Protein AF-A0A6G3X3X2-F1 (afdb_monomer_lite)

Structure (mmCIF, N/CA/C/O backbone):
data_AF-A0A6G3X3X2-F1
#
_entry.id   AF-A0A6G3X3X2-F1
#
loop_
_atom_site.group_PDB
_atom_site.id
_atom_site.type_symbol
_atom_site.label_atom_id
_atom_site.label_alt_id
_atom_site.label_comp_id
_atom_site.label_asym_id
_atom_site.label_entity_id
_atom_site.label_seq_id
_atom_site.pdbx_PDB_ins_code
_atom_site.Cartn_x
_atom_site.Cartn_y
_atom_site.Cartn_z
_atom_site.occupancy
_atom_site.B_iso_or_equiv
_atom_site.auth_seq_id
_atom_site.auth_comp_id
_atom_site.auth_asym_id
_atom_site.auth_atom_id
_atom_site.pdbx_PDB_model_num
ATOM 1 N N . MET A 1 1 ? -70.289 -3.464 33.388 1.00 51.78 1 MET A N 1
ATOM 2 C CA . MET A 1 1 ? -69.480 -3.847 32.201 1.00 51.78 1 MET A CA 1
ATOM 3 C C . MET A 1 1 ? -69.459 -2.819 31.044 1.00 51.78 1 MET A C 1
ATOM 5 O O . MET A 1 1 ? -68.627 -2.957 30.162 1.00 51.78 1 MET A O 1
ATOM 9 N N . LYS A 1 2 ? -70.261 -1.732 31.038 1.00 49.84 2 LYS A N 1
ATOM 10 C CA . LYS A 1 2 ? -70.305 -0.751 29.917 1.00 49.84 2 LYS A CA 1
ATOM 11 C C . LYS A 1 2 ? -69.125 0.244 29.804 1.00 49.84 2 LYS A C 1
ATOM 13 O O . LYS A 1 2 ? -68.945 0.837 28.746 1.00 49.84 2 LYS A O 1
ATOM 18 N N . LYS A 1 3 ? -68.296 0.425 30.844 1.00 50.97 3 LYS A N 1
ATOM 19 C CA . LYS A 1 3 ? -67.229 1.457 30.861 1.00 50.97 3 LYS A CA 1
ATOM 20 C C . LYS A 1 3 ? -66.024 1.142 29.953 1.00 50.97 3 LYS A C 1
ATOM 22 O O . LYS A 1 3 ? -65.388 2.060 29.447 1.00 50.97 3 LYS A O 1
ATOM 27 N N . LEU A 1 4 ? -65.747 -0.139 29.692 1.00 55.84 4 LEU A N 1
ATOM 28 C CA . LEU A 1 4 ? -64.652 -0.576 28.809 1.00 55.84 4 LEU A CA 1
ATOM 29 C C . LEU A 1 4 ? -64.964 -0.327 27.319 1.00 55.84 4 LEU A C 1
ATOM 31 O O . LEU A 1 4 ? -64.066 -0.037 26.533 1.00 55.84 4 LEU A O 1
ATOM 35 N N . SER A 1 5 ? -66.246 -0.372 26.940 1.00 53.91 5 SER A N 1
ATOM 36 C CA . SER A 1 5 ? -66.711 -0.164 25.560 1.00 53.91 5 SER A CA 1
ATOM 37 C C . SER A 1 5 ? -66.588 1.289 25.088 1.00 53.91 5 SER A C 1
ATOM 39 O O . SER A 1 5 ? -66.361 1.518 23.903 1.00 53.91 5 SER A O 1
ATOM 41 N N . ALA A 1 6 ? -66.747 2.269 25.984 1.00 54.62 6 ALA A N 1
ATOM 42 C CA . ALA A 1 6 ? -66.660 3.689 25.633 1.00 54.62 6 ALA A CA 1
ATOM 43 C C . ALA A 1 6 ? -65.208 4.132 25.373 1.00 54.62 6 ALA A C 1
ATOM 45 O O . ALA A 1 6 ? -64.952 4.916 24.465 1.00 54.62 6 ALA A O 1
ATOM 46 N N . ARG A 1 7 ? -64.239 3.563 26.110 1.00 56.78 7 ARG A N 1
ATOM 47 C CA . ARG A 1 7 ? -62.802 3.838 25.922 1.00 56.78 7 ARG A CA 1
ATOM 48 C C . ARG A 1 7 ? -62.210 3.222 24.651 1.00 56.78 7 ARG A C 1
ATOM 50 O O . ARG A 1 7 ? -61.253 3.774 24.125 1.00 56.78 7 ARG A O 1
ATOM 57 N N . ARG A 1 8 ? -62.791 2.136 24.118 1.00 57.19 8 ARG A N 1
ATOM 58 C CA . ARG A 1 8 ? -62.346 1.498 22.858 1.00 57.19 8 ARG A CA 1
ATOM 59 C C . ARG A 1 8 ? -62.504 2.379 21.613 1.00 57.19 8 ARG A C 1
ATOM 61 O O . ARG A 1 8 ? -61.863 2.100 20.611 1.00 57.19 8 ARG A O 1
ATOM 68 N N . ARG A 1 9 ? -63.356 3.409 21.660 1.00 63.72 9 ARG A N 1
ATOM 69 C CA . ARG A 1 9 ? -63.639 4.307 20.524 1.00 63.72 9 ARG A CA 1
ATOM 70 C C . ARG A 1 9 ? -62.891 5.643 20.604 1.00 63.72 9 ARG A C 1
ATOM 72 O O . ARG A 1 9 ? -63.126 6.519 19.783 1.00 63.72 9 ARG A O 1
ATOM 79 N N . HIS A 1 10 ? -62.027 5.819 21.607 1.00 69.88 10 HIS A N 1
ATOM 80 C CA . HIS A 1 10 ? -61.272 7.054 21.802 1.00 69.88 10 HIS A CA 1
ATOM 81 C C . HIS A 1 10 ? -60.004 7.038 20.928 1.00 69.88 10 HIS A C 1
ATOM 83 O O . HIS A 1 10 ? -59.272 6.048 20.980 1.00 69.88 10 HIS A O 1
ATOM 89 N N . PRO A 1 11 ? -59.683 8.106 20.175 1.00 72.31 11 PRO A N 1
ATOM 90 C CA . PRO A 1 11 ? -58.555 8.119 19.231 1.00 72.31 11 PRO A CA 1
ATOM 91 C C . PRO A 1 11 ? -57.199 7.818 19.896 1.00 72.31 11 PRO A C 1
ATOM 93 O O . PRO A 1 11 ? -56.339 7.174 19.303 1.00 72.31 11 PRO A O 1
ATOM 96 N N . LEU A 1 12 ? -57.039 8.182 21.175 1.00 80.12 12 LEU A N 1
ATOM 97 C CA . LEU A 1 12 ? -55.840 7.865 21.968 1.00 80.12 12 LEU A CA 1
ATOM 98 C C . LEU A 1 12 ? -55.621 6.360 22.211 1.00 80.12 12 LEU A C 1
ATOM 100 O O . LEU A 1 12 ? -54.493 5.950 22.466 1.00 80.12 12 LEU A O 1
ATOM 104 N N . ALA A 1 13 ? -56.659 5.521 22.123 1.00 81.38 13 ALA A N 1
ATOM 105 C CA . ALA A 1 13 ? -56.510 4.077 22.303 1.00 81.38 13 ALA A CA 1
ATOM 106 C C . ALA A 1 13 ? -55.676 3.444 21.176 1.00 81.38 13 ALA A C 1
ATOM 108 O O . ALA A 1 13 ? -54.892 2.537 21.442 1.00 81.38 13 ALA A O 1
ATOM 109 N N . ALA A 1 14 ? -55.790 3.956 19.945 1.00 78.81 14 ALA A N 1
ATOM 110 C CA . ALA A 1 14 ? -54.984 3.499 18.814 1.00 78.81 14 ALA A CA 1
ATOM 111 C C . ALA A 1 14 ? -53.500 3.858 18.994 1.00 78.81 14 ALA A C 1
ATOM 113 O O . ALA A 1 14 ? -52.637 3.019 18.759 1.00 78.81 14 ALA A O 1
ATOM 114 N N . VAL A 1 15 ? -53.209 5.065 19.494 1.00 86.00 15 VAL A N 1
ATOM 115 C CA . VAL A 1 15 ? -51.836 5.524 19.772 1.00 86.00 15 VAL A CA 1
ATOM 116 C C . VAL A 1 15 ? -51.180 4.674 20.861 1.00 86.00 15 VAL A C 1
ATOM 118 O O . VAL A 1 15 ? -50.047 4.236 20.701 1.00 86.00 15 VAL A O 1
ATOM 121 N N . VAL A 1 16 ? -51.901 4.380 21.947 1.00 89.31 16 VAL A N 1
ATOM 122 C CA . VAL A 1 16 ? -51.380 3.546 23.043 1.00 89.31 16 VAL A CA 1
ATOM 123 C C . VAL A 1 16 ? -51.107 2.113 22.580 1.00 89.31 16 VAL A C 1
ATOM 125 O O . VAL A 1 16 ? -50.074 1.550 22.929 1.00 89.31 16 VAL A O 1
ATOM 128 N N . VAL A 1 17 ? -51.994 1.526 21.769 1.00 88.44 17 VAL A N 1
ATOM 129 C CA . VAL A 1 17 ? -51.776 0.185 21.203 1.00 88.44 17 VAL A CA 1
ATOM 130 C C . VAL A 1 17 ? -50.582 0.176 20.248 1.00 88.44 17 VAL A C 1
ATOM 132 O O . VAL A 1 17 ? -49.782 -0.752 20.308 1.00 88.44 17 VAL A O 1
ATOM 135 N N . LEU A 1 18 ? -50.418 1.212 19.420 1.00 89.88 18 LEU A N 1
ATOM 136 C CA . LEU A 1 18 ? -49.277 1.335 18.512 1.00 89.88 18 LEU A CA 1
ATOM 137 C C . LEU A 1 18 ? -47.951 1.448 19.279 1.00 89.88 18 LEU A C 1
ATOM 139 O O . LEU A 1 18 ? -46.991 0.766 18.940 1.00 89.88 18 LEU A O 1
ATOM 143 N N . LEU A 1 19 ? -47.908 2.259 20.341 1.00 92.12 19 LEU A N 1
ATOM 144 C CA . LEU A 1 19 ? -46.725 2.408 21.194 1.00 92.12 19 LEU A CA 1
ATOM 145 C C . LEU A 1 19 ? -46.383 1.110 21.931 1.00 92.12 19 LEU A C 1
ATOM 147 O O . LEU A 1 19 ? -45.215 0.736 21.989 1.00 92.12 19 LEU A O 1
ATOM 151 N N . LEU A 1 20 ? -47.386 0.397 22.453 1.00 92.75 20 LEU A N 1
ATOM 152 C CA . LEU A 1 20 ? -47.184 -0.912 23.080 1.00 92.75 20 LEU A CA 1
ATOM 153 C C . LEU A 1 20 ? -46.693 -1.955 22.074 1.00 92.75 20 LEU A C 1
ATOM 155 O O . LEU A 1 20 ? -45.814 -2.744 22.407 1.00 92.75 20 LEU A O 1
ATOM 159 N N . ALA A 1 21 ? -47.220 -1.945 20.848 1.00 90.94 21 ALA A N 1
ATOM 160 C CA . ALA A 1 21 ? -46.764 -2.827 19.782 1.00 90.94 21 ALA A CA 1
ATOM 161 C C . ALA A 1 21 ? -45.312 -2.522 19.387 1.00 90.94 21 ALA A C 1
ATOM 163 O O . ALA A 1 21 ? -44.507 -3.445 19.368 1.00 90.94 21 ALA A O 1
ATOM 164 N N . LEU A 1 22 ? -44.957 -1.247 19.168 1.00 92.00 22 LEU A N 1
ATOM 165 C CA . LEU A 1 22 ? -43.581 -0.833 18.863 1.00 92.00 22 LEU A CA 1
ATOM 166 C C . LEU A 1 22 ? -42.609 -1.195 19.990 1.00 92.00 22 LEU A C 1
ATOM 168 O O . LEU A 1 22 ? -41.511 -1.678 19.721 1.00 92.00 22 LEU A O 1
ATOM 172 N N . ALA A 1 23 ? -43.008 -0.981 21.246 1.00 91.94 23 ALA A N 1
ATOM 173 C CA . ALA A 1 23 ? -42.195 -1.329 22.405 1.00 91.94 23 ALA A CA 1
ATOM 174 C C . ALA A 1 23 ? -42.013 -2.848 22.533 1.00 91.94 23 ALA A C 1
ATOM 176 O O . ALA A 1 23 ? -40.908 -3.307 22.808 1.00 91.94 23 ALA A O 1
ATOM 177 N N . ALA A 1 24 ? -43.062 -3.638 22.286 1.00 92.81 24 ALA A N 1
ATOM 178 C CA . ALA A 1 24 ? -42.981 -5.095 22.308 1.00 92.81 24 ALA A CA 1
ATOM 179 C C . ALA A 1 24 ? -42.090 -5.631 21.179 1.00 92.81 24 ALA A C 1
ATOM 181 O O . ALA A 1 24 ? -41.220 -6.461 21.432 1.00 92.81 24 ALA A O 1
ATOM 182 N N . THR A 1 25 ? -42.247 -5.134 19.949 1.00 86.56 25 THR A N 1
ATOM 183 C CA . THR A 1 25 ? -41.406 -5.546 18.817 1.00 86.56 25 THR A CA 1
ATOM 184 C C . THR A 1 25 ? -39.962 -5.085 18.982 1.00 86.56 25 THR A C 1
ATOM 186 O O . THR A 1 25 ? -39.051 -5.857 18.706 1.00 86.56 25 THR A O 1
ATOM 189 N N . GLY A 1 26 ? -39.737 -3.865 19.481 1.00 85.81 26 GLY A N 1
ATOM 190 C CA . GLY A 1 26 ? -38.402 -3.341 19.772 1.00 85.81 26 GLY A CA 1
ATOM 191 C C . GLY A 1 26 ? -37.711 -4.094 20.910 1.00 85.81 26 GLY A C 1
ATOM 192 O O . GLY A 1 26 ? -36.538 -4.434 20.794 1.00 85.81 26 GLY A O 1
ATOM 193 N N . GLY A 1 27 ? -38.446 -4.425 21.976 1.00 87.56 27 GLY A N 1
ATOM 194 C CA . GLY A 1 27 ? -37.940 -5.211 23.102 1.00 87.56 27 GLY A CA 1
ATOM 195 C C . GLY A 1 27 ? -37.609 -6.654 22.721 1.00 87.56 27 GLY A C 1
ATOM 196 O O . GLY A 1 27 ? -36.552 -7.155 23.093 1.00 87.56 27 GLY A O 1
ATOM 197 N N . LEU A 1 28 ? -38.465 -7.305 21.925 1.00 86.06 28 LEU A N 1
ATOM 198 C CA . LEU A 1 28 ? -38.185 -8.634 21.376 1.00 86.06 28 LEU A CA 1
ATOM 199 C C . LEU A 1 28 ? -36.966 -8.598 20.448 1.00 86.06 28 LEU A C 1
ATOM 201 O O . LEU A 1 28 ? -36.075 -9.430 20.585 1.00 86.06 28 LEU A O 1
ATOM 205 N N . TYR A 1 29 ? -36.878 -7.615 19.551 1.00 81.75 29 TYR A N 1
ATOM 206 C CA . TYR A 1 29 ? -35.718 -7.476 18.673 1.00 81.75 29 TYR A CA 1
ATOM 207 C C . TYR A 1 29 ? -34.426 -7.267 19.469 1.00 81.75 29 TYR A C 1
ATOM 209 O O . TYR A 1 29 ? -33.450 -7.953 19.209 1.00 81.75 29 TYR A O 1
ATOM 217 N N . ALA A 1 30 ? -34.419 -6.397 20.482 1.00 79.69 30 ALA A N 1
ATOM 218 C CA . ALA A 1 30 ? -33.244 -6.174 21.326 1.00 79.69 30 ALA A CA 1
ATOM 219 C C . ALA A 1 30 ? -32.822 -7.425 22.120 1.00 79.69 30 ALA A C 1
ATOM 221 O O . ALA A 1 30 ? -31.631 -7.675 22.268 1.00 79.69 30 ALA A O 1
ATOM 222 N N . ALA A 1 31 ? -33.778 -8.228 22.600 1.00 79.31 31 ALA A N 1
ATOM 223 C CA . ALA A 1 31 ? -33.491 -9.455 23.344 1.00 79.31 31 ALA A CA 1
ATOM 224 C C . ALA A 1 31 ? -32.943 -10.593 22.463 1.00 79.31 31 ALA A C 1
ATOM 226 O O . ALA A 1 31 ? -32.189 -11.433 22.950 1.00 79.31 31 ALA A O 1
ATOM 227 N N . PHE A 1 32 ? -33.321 -10.631 21.180 1.00 78.62 32 PHE A N 1
ATOM 228 C CA . PHE A 1 32 ? -32.922 -11.683 20.237 1.00 78.62 32 PHE A CA 1
ATOM 229 C C . PHE A 1 32 ? -31.904 -11.222 19.182 1.00 78.62 32 PHE A C 1
ATOM 231 O O . PHE A 1 32 ? -31.462 -12.033 18.365 1.00 78.62 32 PHE A O 1
ATOM 238 N N . ALA A 1 33 ? -31.513 -9.946 19.180 1.00 76.75 33 ALA A N 1
ATOM 239 C CA . ALA A 1 33 ? -30.494 -9.431 18.279 1.00 76.75 33 ALA A CA 1
ATOM 240 C C . ALA A 1 33 ? -29.129 -10.063 18.609 1.00 76.75 33 ALA A C 1
ATOM 242 O O . ALA A 1 33 ? -28.732 -10.125 19.776 1.00 76.75 33 ALA A O 1
ATOM 243 N N . PRO A 1 34 ? -28.371 -10.521 17.599 1.00 63.19 34 PRO A N 1
ATOM 244 C CA . PRO A 1 34 ? -27.063 -11.119 17.816 1.00 63.19 34 PRO A CA 1
ATOM 245 C C . PRO A 1 34 ? -26.042 -10.046 18.231 1.00 63.19 34 PRO A C 1
ATOM 247 O O . PRO A 1 34 ? -25.393 -9.437 17.388 1.00 63.19 34 PRO A O 1
ATOM 250 N N . ALA A 1 35 ? -25.867 -9.840 19.536 1.00 62.91 35 ALA A N 1
ATOM 251 C CA . ALA A 1 35 ? -24.866 -8.917 20.086 1.00 62.91 35 ALA A CA 1
ATOM 252 C C . ALA A 1 35 ? -23.414 -9.432 19.948 1.00 62.91 35 ALA A C 1
ATOM 254 O O . ALA A 1 35 ? -22.468 -8.653 19.951 1.00 62.91 35 ALA A O 1
ATOM 255 N N . GLY A 1 36 ? -23.220 -10.747 19.790 1.00 59.72 36 GLY A N 1
ATOM 256 C CA . GLY A 1 36 ? -21.897 -11.374 19.915 1.00 59.72 36 GLY A CA 1
ATOM 257 C C . GLY A 1 36 ? -20.920 -11.164 18.751 1.00 59.72 36 GLY A C 1
ATOM 258 O O . GLY A 1 36 ? -19.724 -11.345 18.945 1.00 59.72 36 GLY A O 1
ATOM 259 N N . LYS A 1 37 ? -21.385 -10.798 17.547 1.00 58.66 37 LYS A N 1
ATOM 260 C CA . LYS A 1 37 ? -20.494 -10.668 16.374 1.00 58.66 37 LYS A CA 1
ATOM 261 C C . LYS A 1 37 ? -19.787 -9.315 16.302 1.00 58.66 37 LYS A C 1
ATOM 263 O O . LYS A 1 37 ? -18.599 -9.288 16.023 1.00 58.66 37 LYS A O 1
ATOM 268 N N . ALA A 1 38 ? -20.495 -8.225 16.593 1.00 61.28 38 ALA A N 1
ATOM 269 C CA . ALA A 1 38 ? -19.928 -6.877 16.524 1.00 61.28 38 ALA A CA 1
ATOM 270 C C . ALA A 1 38 ? -18.860 -6.644 17.608 1.00 61.28 38 ALA A C 1
ATOM 272 O O . ALA A 1 38 ? -17.787 -6.130 17.327 1.00 61.28 38 ALA A O 1
ATOM 273 N N . GLN A 1 39 ? -19.111 -7.108 18.835 1.00 61.66 39 GLN A N 1
ATOM 274 C CA . GLN A 1 39 ? -18.200 -6.876 19.958 1.00 61.66 39 GLN A CA 1
ATOM 275 C C . GLN A 1 39 ? -16.887 -7.680 19.851 1.00 61.66 39 GLN A C 1
ATOM 277 O O . GLN A 1 39 ? -15.829 -7.213 20.275 1.00 61.66 39 GLN A O 1
ATOM 282 N N . ALA A 1 40 ? -16.938 -8.882 19.266 1.00 62.16 40 ALA A N 1
ATOM 283 C CA . ALA A 1 40 ? -15.745 -9.685 19.000 1.00 62.16 40 ALA A CA 1
ATOM 284 C C . ALA A 1 40 ? -14.872 -9.069 17.892 1.00 62.16 40 ALA A C 1
ATOM 286 O O . ALA A 1 40 ? -13.649 -9.076 18.014 1.00 62.16 40 ALA A O 1
ATOM 287 N N . ASP A 1 41 ? -15.503 -8.507 16.857 1.00 70.62 41 ASP A N 1
ATOM 288 C CA . ASP A 1 41 ? -14.827 -7.849 15.734 1.00 70.62 41 ASP A CA 1
ATOM 289 C C . ASP A 1 41 ? -14.130 -6.551 16.179 1.00 70.62 41 ASP A C 1
ATOM 291 O O . ASP A 1 41 ? -12.944 -6.361 15.926 1.00 70.62 41 ASP A O 1
ATOM 295 N N . GLU A 1 42 ? -14.804 -5.722 16.986 1.00 72.88 42 GLU A N 1
ATOM 296 C CA . GLU A 1 42 ? -14.205 -4.515 17.579 1.00 72.88 42 GLU A CA 1
ATOM 297 C C . GLU A 1 42 ? -13.004 -4.839 18.479 1.00 72.88 42 GLU A C 1
ATOM 299 O O . GLU A 1 42 ? -11.969 -4.171 18.420 1.00 72.88 42 GLU A O 1
ATOM 304 N N . THR A 1 43 ? -13.109 -5.897 19.292 1.00 77.00 43 THR A N 1
ATOM 305 C CA . THR A 1 43 ? -12.005 -6.324 20.164 1.00 77.00 43 THR A CA 1
ATOM 306 C C . THR A 1 43 ? -10.820 -6.813 19.330 1.00 77.00 43 THR A C 1
ATOM 308 O O . THR A 1 43 ? -9.687 -6.396 19.567 1.00 77.00 43 THR A O 1
ATOM 311 N N . ALA A 1 44 ? -11.058 -7.646 18.315 1.00 77.75 44 ALA A N 1
ATOM 312 C CA . ALA A 1 44 ? -10.005 -8.129 17.425 1.00 77.75 44 ALA A CA 1
ATOM 313 C C . ALA A 1 44 ? -9.330 -6.983 16.651 1.00 77.75 44 ALA A C 1
ATOM 315 O O . ALA A 1 44 ? -8.101 -6.937 16.567 1.00 77.75 44 ALA A O 1
ATOM 316 N N . GLN A 1 45 ? -10.111 -6.022 16.155 1.00 83.25 45 GLN A N 1
ATOM 317 C CA . GLN A 1 45 ? -9.598 -4.843 15.463 1.00 83.25 45 GLN A CA 1
ATOM 318 C C . GLN A 1 45 ? -8.764 -3.956 16.396 1.00 83.25 45 GLN A C 1
ATOM 320 O O . GLN A 1 45 ? -7.683 -3.513 16.010 1.00 83.25 45 GLN A O 1
ATOM 325 N N . SER A 1 46 ? -9.211 -3.735 17.637 1.00 89.50 46 SER A N 1
ATOM 326 C CA . SER A 1 46 ? -8.439 -2.968 18.624 1.00 89.50 46 SER A CA 1
ATOM 327 C C . SER A 1 46 ? -7.086 -3.616 18.932 1.00 89.50 46 SER A C 1
ATOM 329 O O . SER A 1 46 ? -6.066 -2.928 18.930 1.00 89.50 46 SER A O 1
ATOM 331 N N . LEU A 1 47 ? -7.049 -4.944 19.089 1.00 94.06 47 LEU A N 1
ATOM 332 C CA . LEU A 1 47 ? -5.812 -5.690 19.323 1.00 94.06 47 LEU A CA 1
ATOM 333 C C . LEU A 1 47 ? -4.869 -5.608 18.116 1.00 94.06 47 LEU A C 1
ATOM 335 O O . LEU A 1 47 ? -3.671 -5.392 18.287 1.00 94.06 47 LEU A O 1
ATOM 339 N N . ALA A 1 48 ? -5.397 -5.722 16.893 1.00 95.06 48 ALA A N 1
ATOM 340 C CA . ALA A 1 48 ? -4.599 -5.586 15.676 1.00 95.06 48 ALA A CA 1
ATOM 341 C C . ALA A 1 48 ? -3.962 -4.191 15.551 1.00 95.06 48 ALA A C 1
ATOM 343 O O . ALA A 1 48 ? -2.787 -4.082 15.203 1.00 95.06 48 ALA A O 1
ATOM 344 N N . ILE A 1 49 ? -4.709 -3.133 15.885 1.00 97.06 49 ILE A N 1
ATOM 345 C CA . ILE A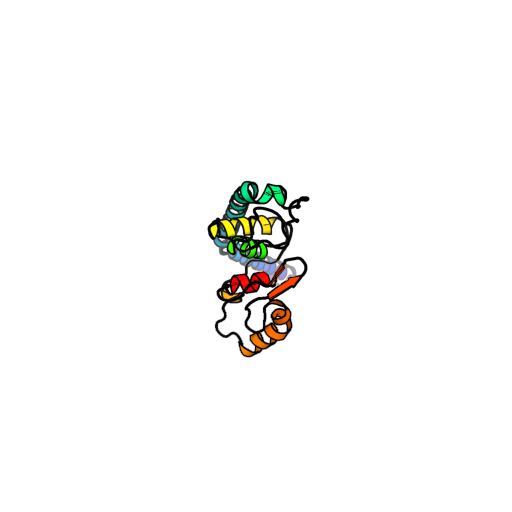 1 49 ? -4.208 -1.751 15.897 1.00 97.06 49 ILE A CA 1
ATOM 346 C C . ILE A 1 49 ? -3.117 -1.575 16.961 1.00 97.06 49 ILE A C 1
ATOM 348 O O . ILE A 1 49 ? -2.095 -0.943 16.687 1.00 97.06 49 ILE A O 1
ATOM 352 N N . GLU A 1 50 ? -3.300 -2.124 18.165 1.00 97.50 50 GLU A N 1
ATOM 353 C CA . GLU A 1 50 ? -2.304 -2.023 19.236 1.00 97.50 50 GLU A CA 1
ATOM 354 C C . GLU A 1 50 ? -0.996 -2.744 18.895 1.00 97.50 50 GLU A C 1
ATOM 356 O O . GLU A 1 50 ? 0.080 -2.167 19.078 1.00 97.50 50 GLU A O 1
ATOM 361 N N . GLU A 1 51 ? -1.056 -3.968 18.365 1.00 97.94 51 GLU A N 1
ATOM 362 C CA . GLU A 1 51 ? 0.148 -4.688 17.929 1.00 97.94 51 GLU A CA 1
ATOM 363 C C . GLU A 1 51 ? 0.806 -4.006 16.723 1.00 97.94 51 GLU A C 1
ATOM 365 O O . GLU A 1 51 ? 2.023 -3.793 16.710 1.00 97.94 51 GLU A O 1
ATOM 370 N N . GLY A 1 52 ? 0.003 -3.535 15.766 1.00 98.00 52 GLY A N 1
ATOM 371 C CA . GLY A 1 52 ? 0.473 -2.751 14.627 1.00 98.00 52 GLY A CA 1
ATOM 372 C C . GLY A 1 52 ? 1.223 -1.493 15.051 1.00 98.00 52 GLY A C 1
ATOM 373 O O . GLY A 1 52 ? 2.287 -1.189 14.512 1.00 98.00 52 GLY A O 1
ATOM 374 N N . LYS A 1 53 ? 0.736 -0.795 16.082 1.00 98.31 53 LYS A N 1
ATOM 375 C CA . LYS A 1 53 ? 1.397 0.387 16.646 1.00 98.31 53 LYS A CA 1
ATOM 376 C C . LYS A 1 53 ? 2.779 0.068 17.217 1.00 98.31 53 LYS A C 1
ATOM 378 O O . LYS A 1 53 ? 3.695 0.880 17.071 1.00 98.31 53 LYS A O 1
ATOM 383 N N . LYS A 1 54 ? 2.958 -1.093 17.857 1.00 98.19 54 LYS A N 1
ATOM 384 C CA . LYS A 1 54 ? 4.265 -1.518 18.394 1.00 98.19 54 LYS A CA 1
ATOM 385 C C . LYS A 1 54 ? 5.254 -1.802 17.267 1.00 98.19 54 LYS A C 1
ATOM 387 O O . LYS A 1 54 ? 6.377 -1.303 17.312 1.00 98.19 54 LYS A O 1
ATOM 392 N N . LEU A 1 55 ? 4.826 -2.536 16.238 1.00 98.00 55 LEU A N 1
ATOM 393 C CA . LEU A 1 55 ? 5.639 -2.801 15.046 1.00 98.00 55 LEU A CA 1
ATOM 394 C C . LEU A 1 55 ? 6.032 -1.493 14.345 1.00 98.00 55 LEU A C 1
ATOM 396 O O . LEU A 1 55 ? 7.202 -1.277 14.025 1.00 98.00 55 LEU A O 1
ATOM 400 N N . TYR A 1 56 ? 5.067 -0.587 14.182 1.00 98.38 56 TYR A N 1
ATOM 401 C CA . TYR A 1 56 ? 5.254 0.725 13.574 1.00 98.38 56 TYR A CA 1
ATOM 402 C C . TYR A 1 56 ? 6.288 1.578 14.321 1.00 98.38 56 TYR A C 1
ATOM 404 O O . TYR A 1 56 ? 7.154 2.202 13.701 1.00 98.38 56 TYR A O 1
ATOM 412 N N . ALA A 1 57 ? 6.221 1.590 15.656 1.00 98.00 57 ALA A N 1
ATOM 413 C CA . ALA A 1 57 ? 7.139 2.354 16.495 1.00 98.00 57 ALA A CA 1
ATOM 414 C C . ALA A 1 57 ? 8.606 1.944 16.288 1.00 98.00 57 ALA A C 1
ATOM 416 O O . ALA A 1 57 ? 9.492 2.792 16.378 1.00 98.00 57 ALA A O 1
ATOM 417 N N . VAL A 1 58 ? 8.858 0.668 15.981 1.00 96.19 58 VAL A N 1
ATOM 418 C CA . VAL A 1 58 ? 10.208 0.130 15.764 1.00 96.19 58 VAL A CA 1
ATOM 419 C C . VAL A 1 58 ? 10.653 0.263 14.305 1.00 96.19 58 VAL A C 1
ATOM 421 O O . VAL A 1 58 ? 11.808 0.593 14.049 1.00 96.19 58 VAL A O 1
ATOM 424 N N . GLY A 1 59 ? 9.762 -0.005 13.346 1.00 95.25 59 GLY A N 1
ATOM 425 C CA . GLY A 1 59 ? 10.130 -0.142 11.932 1.00 95.25 59 GLY A CA 1
ATOM 426 C C . GLY A 1 59 ? 9.884 1.081 11.048 1.00 95.25 59 GLY A C 1
ATOM 427 O O . GLY A 1 59 ? 10.453 1.157 9.960 1.00 95.25 59 GLY A O 1
ATOM 428 N N . CYS A 1 60 ? 9.026 2.017 11.466 1.00 97.50 60 CYS A N 1
ATOM 429 C CA . CYS A 1 60 ? 8.483 3.049 10.571 1.00 97.50 60 CYS A CA 1
ATOM 430 C C . CYS A 1 60 ? 8.592 4.472 11.136 1.00 97.50 60 CYS A C 1
ATOM 432 O O . CYS A 1 60 ? 8.784 5.426 10.380 1.00 97.50 60 CYS A O 1
ATOM 434 N N . ALA A 1 61 ? 8.470 4.628 12.458 1.00 97.44 61 ALA A N 1
ATOM 435 C CA . ALA A 1 61 ? 8.306 5.930 13.105 1.00 97.44 61 ALA A CA 1
ATOM 436 C C . ALA A 1 61 ? 9.494 6.895 12.935 1.00 97.44 61 ALA A C 1
ATOM 438 O O . ALA A 1 61 ? 9.292 8.106 13.006 1.00 97.44 61 ALA A O 1
ATOM 439 N N . SER A 1 62 ? 10.710 6.395 12.694 1.00 95.75 62 SER A N 1
ATOM 440 C CA . SER A 1 62 ? 11.892 7.239 12.462 1.00 95.75 62 SER A CA 1
ATOM 441 C C . SER A 1 62 ? 11.766 8.091 11.195 1.00 95.75 62 SER A C 1
ATOM 443 O O . SER A 1 62 ? 12.143 9.259 11.210 1.00 95.75 62 SER A O 1
ATOM 445 N N . CYS A 1 63 ? 11.189 7.538 10.124 1.00 96.56 63 CYS A N 1
ATOM 446 C CA . CYS A 1 63 ? 10.988 8.246 8.857 1.00 96.56 63 CYS A CA 1
ATOM 447 C C . CYS A 1 63 ? 9.574 8.823 8.725 1.00 96.56 63 CYS A C 1
ATOM 449 O O . CYS A 1 63 ? 9.394 9.882 8.143 1.00 96.56 63 CYS A O 1
ATOM 451 N N . HIS A 1 64 ? 8.557 8.153 9.268 1.00 97.75 64 HIS A N 1
ATOM 452 C CA . HIS A 1 64 ? 7.157 8.554 9.085 1.00 97.75 64 HIS A CA 1
ATOM 453 C C . HIS A 1 64 ? 6.559 9.296 10.291 1.00 97.75 64 HIS A C 1
ATOM 455 O O . HIS A 1 64 ? 5.387 9.668 10.281 1.00 97.75 64 HIS A O 1
ATOM 461 N N . GLY A 1 65 ? 7.351 9.537 11.338 1.00 97.44 65 GLY A N 1
ATOM 462 C CA . GLY A 1 65 ? 6.904 10.167 12.579 1.00 97.44 65 GLY A CA 1
ATOM 463 C C . GLY A 1 65 ? 6.118 9.205 13.473 1.00 97.44 65 GLY A C 1
ATOM 464 O O . GLY A 1 65 ? 5.549 8.214 13.020 1.00 97.44 65 GLY A O 1
ATOM 465 N N . THR A 1 66 ? 6.061 9.490 14.773 1.00 95.88 66 THR A N 1
ATOM 466 C CA . THR A 1 66 ? 5.439 8.598 15.772 1.00 95.88 66 THR A CA 1
ATOM 467 C C . THR A 1 66 ? 3.936 8.379 15.574 1.00 95.88 66 THR A C 1
ATOM 469 O O . THR A 1 66 ? 3.424 7.328 15.954 1.00 95.88 66 THR A O 1
ATOM 472 N N . GLY A 1 67 ? 3.237 9.336 14.960 1.00 93.56 67 GLY A N 1
ATOM 473 C CA . GLY A 1 67 ? 1.814 9.267 14.623 1.00 93.56 67 GLY A CA 1
ATOM 474 C C . GLY A 1 67 ? 1.535 9.200 13.119 1.00 93.56 67 GLY A C 1
ATOM 475 O O . GLY A 1 67 ? 0.411 9.472 12.715 1.00 93.56 67 GLY A O 1
ATOM 476 N N . GLY A 1 68 ? 2.536 8.896 12.284 1.00 97.00 68 GLY A N 1
ATOM 477 C CA . GLY A 1 68 ? 2.368 8.825 10.827 1.00 97.00 68 GLY A CA 1
ATOM 478 C C . GLY A 1 68 ? 2.274 10.174 10.120 1.00 97.00 68 GLY A C 1
ATOM 479 O O . GLY A 1 68 ? 1.953 10.208 8.940 1.00 97.00 68 GLY A O 1
ATOM 480 N N . GLN A 1 69 ? 2.560 11.284 10.799 1.00 97.38 69 GLN A N 1
ATOM 481 C CA . GLN A 1 69 ? 2.483 12.636 10.237 1.00 97.38 69 GLN A CA 1
ATOM 482 C C . GLN A 1 69 ? 3.562 12.954 9.181 1.00 97.38 69 GLN A C 1
ATOM 484 O O . GLN A 1 69 ? 3.481 13.987 8.521 1.00 97.38 69 GLN A O 1
ATOM 489 N N . GLY A 1 70 ? 4.558 12.081 9.017 1.00 97.12 70 GLY A N 1
ATOM 490 C CA . GLY A 1 70 ? 5.714 12.286 8.147 1.00 97.12 70 GLY A CA 1
ATOM 491 C C . GLY A 1 70 ? 6.832 13.103 8.799 1.00 97.12 70 GLY A C 1
ATOM 492 O O . GLY A 1 70 ? 6.641 13.784 9.810 1.00 97.12 70 GLY A O 1
ATOM 493 N N . THR A 1 71 ? 8.022 13.021 8.211 1.00 95.69 71 THR A N 1
ATOM 494 C CA . THR A 1 71 ? 9.199 13.839 8.536 1.00 95.69 71 THR A CA 1
ATOM 495 C C . THR A 1 71 ? 9.869 14.315 7.239 1.00 95.69 71 THR A C 1
ATOM 497 O O . THR A 1 71 ? 9.315 14.177 6.149 1.00 95.69 71 THR A O 1
ATOM 500 N N . THR A 1 72 ? 11.069 14.891 7.324 1.00 92.94 72 THR A N 1
ATOM 501 C CA . THR A 1 72 ? 11.898 15.159 6.136 1.00 92.94 72 THR A CA 1
ATOM 502 C C . THR A 1 72 ? 12.376 13.883 5.444 1.00 92.94 72 THR A C 1
ATOM 504 O O . THR A 1 72 ? 12.676 13.916 4.254 1.00 92.94 72 THR A O 1
ATOM 507 N N . ASP A 1 73 ? 12.425 12.767 6.174 1.00 91.31 73 ASP A N 1
ATOM 508 C CA . ASP A 1 73 ? 13.006 11.503 5.714 1.00 91.31 73 ASP A CA 1
ATOM 509 C C . ASP A 1 73 ? 11.942 10.517 5.204 1.00 91.31 73 ASP A C 1
ATOM 511 O O . ASP A 1 73 ? 12.276 9.498 4.597 1.00 91.31 73 ASP A O 1
ATOM 515 N N . GLY A 1 74 ? 10.657 10.808 5.426 1.00 93.44 74 GLY A N 1
ATOM 516 C CA . GLY A 1 74 ? 9.547 9.987 4.957 1.00 93.44 74 GLY A CA 1
ATOM 517 C C . GLY A 1 74 ? 8.220 10.752 4.904 1.00 93.44 74 GLY A C 1
ATOM 518 O O . GLY A 1 74 ? 7.952 11.602 5.751 1.00 93.44 74 GLY A O 1
ATOM 519 N N . PRO A 1 75 ? 7.356 10.461 3.916 1.00 95.69 75 PRO A N 1
ATOM 520 C CA . PRO A 1 75 ? 6.076 11.145 3.769 1.00 95.69 75 PRO A CA 1
ATOM 521 C C . PRO A 1 75 ? 5.110 10.817 4.913 1.00 95.69 75 PRO A C 1
ATOM 523 O O . PRO A 1 75 ? 5.293 9.849 5.655 1.00 95.69 75 PRO A O 1
ATOM 526 N N . SER A 1 76 ? 4.036 11.599 5.014 1.00 97.69 76 SER A N 1
ATOM 527 C CA . SER A 1 76 ? 2.897 11.246 5.863 1.00 97.69 76 SER A CA 1
ATOM 528 C C . SER A 1 76 ? 2.263 9.928 5.407 1.00 97.69 76 SER A C 1
ATOM 530 O O . SER A 1 76 ? 2.154 9.659 4.211 1.00 97.69 76 SER A O 1
ATOM 532 N N . LEU A 1 77 ? 1.837 9.124 6.377 1.00 97.69 77 LEU A N 1
ATOM 533 C CA . LEU A 1 77 ? 1.056 7.901 6.194 1.00 97.69 77 LEU A CA 1
ATOM 534 C C . LEU A 1 77 ? -0.416 8.094 6.583 1.00 97.69 77 LEU A C 1
ATOM 536 O O . LEU A 1 77 ? -1.211 7.163 6.494 1.00 97.69 77 LEU A O 1
ATOM 540 N N . VAL A 1 78 ? -0.812 9.296 7.003 1.00 97.31 78 VAL A N 1
ATOM 541 C CA . VAL A 1 78 ? -2.220 9.601 7.272 1.00 97.31 78 VAL A CA 1
ATOM 542 C C . VAL A 1 78 ? -3.008 9.541 5.962 1.00 97.31 78 VAL A C 1
ATOM 544 O O . VAL A 1 78 ? -2.718 10.279 5.023 1.00 97.31 78 VAL A O 1
ATOM 547 N N . GLY A 1 79 ? -4.015 8.667 5.911 1.00 95.69 79 GLY A N 1
ATOM 548 C CA . GLY A 1 79 ? -4.929 8.538 4.773 1.00 95.69 79 GLY A CA 1
ATOM 549 C C . GLY A 1 79 ? -4.417 7.707 3.591 1.00 95.69 79 GLY A C 1
ATOM 550 O O . GLY A 1 79 ? -5.133 7.562 2.606 1.00 95.69 79 GLY A O 1
ATOM 551 N N . VAL A 1 80 ? -3.221 7.108 3.679 1.00 96.25 80 VAL A N 1
ATOM 552 C CA . VAL A 1 80 ? -2.729 6.188 2.627 1.00 96.25 80 VAL A CA 1
ATOM 553 C C . VAL A 1 80 ? -3.490 4.857 2.613 1.00 96.25 80 VAL A C 1
ATOM 555 O O . VAL A 1 80 ? -3.518 4.173 1.595 1.00 96.25 80 VAL A O 1
ATOM 558 N N . GLY A 1 81 ? -4.136 4.507 3.732 1.00 96.12 81 GLY A N 1
ATOM 559 C CA . GLY A 1 81 ? -4.968 3.313 3.866 1.00 96.12 81 GLY A CA 1
ATOM 560 C C . GLY A 1 81 ? -4.191 2.006 4.067 1.00 96.12 81 GLY A C 1
ATOM 561 O O . GLY A 1 81 ? -2.960 1.965 4.013 1.00 96.12 81 GLY A O 1
ATOM 562 N N . SER A 1 82 ? -4.923 0.919 4.332 1.00 97.25 82 SER A N 1
ATOM 563 C CA . SER A 1 82 ? -4.338 -0.407 4.571 1.00 97.25 82 SER A CA 1
ATOM 564 C C . SER A 1 82 ? -3.802 -1.062 3.295 1.00 97.25 82 SER A C 1
ATOM 566 O O . SER A 1 82 ? -2.785 -1.748 3.363 1.00 97.25 82 SER A O 1
ATOM 568 N N . ALA A 1 83 ? -4.405 -0.786 2.132 1.00 97.62 83 ALA A N 1
ATOM 569 C CA . ALA A 1 83 ? -3.945 -1.311 0.841 1.00 97.62 83 ALA A CA 1
ATOM 570 C C . ALA A 1 83 ? -2.506 -0.882 0.519 1.00 97.62 83 ALA A C 1
ATOM 572 O O . ALA A 1 83 ? -1.691 -1.686 0.074 1.00 97.62 83 ALA A O 1
ATOM 573 N N . ALA A 1 84 ? -2.161 0.381 0.794 1.00 97.50 84 ALA A N 1
ATOM 574 C CA . ALA A 1 84 ? -0.809 0.877 0.569 1.00 97.50 84 ALA A CA 1
ATOM 575 C C . ALA A 1 84 ? 0.216 0.161 1.462 1.00 97.50 84 ALA A C 1
ATOM 577 O O . ALA A 1 84 ? 1.338 -0.102 1.030 1.00 97.50 84 ALA A O 1
ATOM 578 N N . VAL A 1 85 ? -0.156 -0.171 2.701 1.00 97.75 85 VAL A N 1
ATOM 579 C CA . VAL A 1 85 ? 0.730 -0.871 3.641 1.00 97.75 85 VAL A CA 1
ATOM 580 C C . VAL A 1 85 ? 0.912 -2.325 3.221 1.00 97.75 85 VAL A C 1
ATOM 582 O O . VAL A 1 85 ? 2.057 -2.773 3.138 1.00 97.75 85 VAL A O 1
ATOM 585 N N . ASP A 1 86 ? -0.174 -3.032 2.895 1.00 98.06 86 ASP A N 1
ATOM 586 C CA . ASP A 1 86 ? -0.106 -4.412 2.401 1.00 98.06 86 ASP A CA 1
ATOM 587 C C . ASP A 1 86 ? 0.748 -4.497 1.131 1.00 98.06 86 ASP A C 1
ATOM 589 O O . ASP A 1 86 ? 1.708 -5.265 1.089 1.00 98.06 86 ASP A O 1
ATOM 593 N N . PHE A 1 87 ? 0.5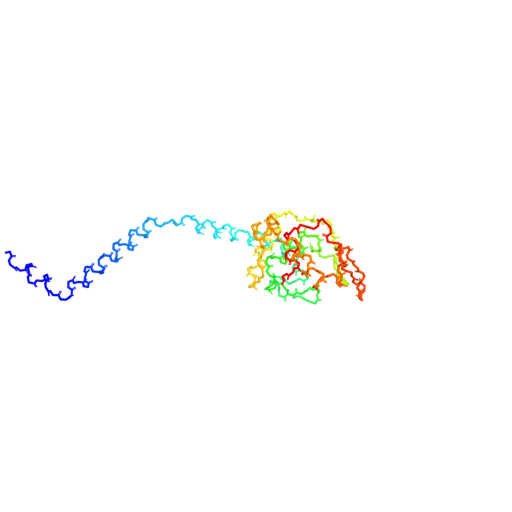47 -3.592 0.170 1.00 97.75 87 PHE A N 1
ATOM 594 C CA . PHE A 1 87 ? 1.370 -3.542 -1.031 1.00 97.75 87 PHE A CA 1
ATOM 595 C C . PHE A 1 87 ? 2.840 -3.226 -0.732 1.00 97.75 87 PHE A C 1
ATOM 597 O O . PHE A 1 87 ? 3.743 -3.952 -1.158 1.00 97.75 87 PHE A O 1
ATOM 604 N N . GLN A 1 88 ? 3.135 -2.129 -0.029 1.00 97.50 88 GLN A N 1
ATOM 605 C CA . GLN A 1 88 ? 4.520 -1.680 0.147 1.00 97.50 88 GLN A CA 1
ATOM 606 C C . GLN A 1 88 ? 5.319 -2.640 1.033 1.00 97.50 88 GLN A C 1
ATOM 608 O O . GLN A 1 88 ? 6.478 -2.932 0.721 1.00 97.50 88 GLN A O 1
ATOM 613 N N . VAL A 1 89 ? 4.718 -3.157 2.106 1.00 97.81 89 VAL A N 1
ATOM 614 C CA . VAL A 1 89 ? 5.379 -4.069 3.048 1.00 97.81 89 VAL A CA 1
ATOM 615 C C . VAL A 1 89 ? 5.333 -5.513 2.546 1.00 97.81 89 VAL A C 1
ATOM 617 O O . VAL A 1 89 ? 6.363 -6.188 2.549 1.00 97.81 89 VAL A O 1
ATOM 620 N N . GLY A 1 90 ? 4.198 -5.972 2.015 1.00 97.25 90 GLY A N 1
ATOM 621 C CA . GLY A 1 90 ? 4.012 -7.320 1.462 1.00 97.25 90 GLY A CA 1
ATOM 622 C C . GLY A 1 90 ? 4.781 -7.576 0.169 1.00 97.25 90 GLY A C 1
ATOM 623 O O . GLY A 1 90 ? 5.169 -8.710 -0.117 1.00 97.25 90 GLY A O 1
ATOM 624 N N . THR A 1 91 ? 5.129 -6.529 -0.585 1.00 95.94 91 THR A N 1
ATOM 625 C CA . THR A 1 91 ? 6.115 -6.645 -1.671 1.00 95.94 91 THR A CA 1
ATOM 626 C C . THR A 1 91 ? 7.560 -6.465 -1.199 1.00 95.94 91 THR A C 1
ATOM 628 O O .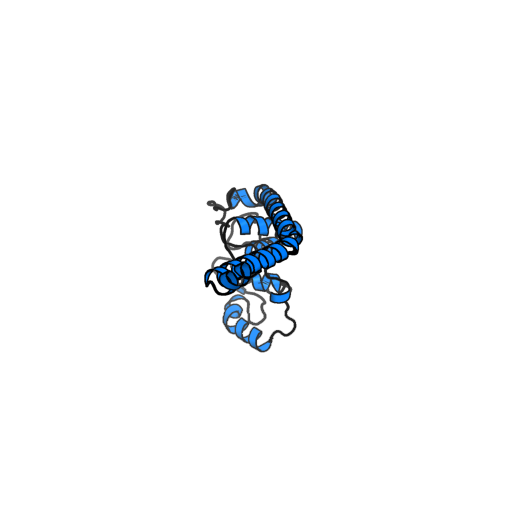 THR A 1 91 ? 8.484 -6.674 -1.982 1.00 95.94 91 THR A O 1
ATOM 631 N N . GLY A 1 92 ? 7.793 -6.104 0.063 1.00 95.94 92 GLY A N 1
ATOM 632 C CA . GLY A 1 92 ? 9.126 -5.923 0.637 1.00 95.94 92 GLY A CA 1
ATOM 633 C C . GLY A 1 92 ? 9.836 -4.652 0.173 1.00 95.94 92 GLY A C 1
ATOM 634 O O . GLY A 1 92 ? 11.062 -4.568 0.258 1.00 95.94 92 GLY A O 1
ATOM 635 N N . ARG A 1 93 ? 9.108 -3.662 -0.355 1.00 96.12 93 ARG A N 1
ATOM 636 C CA . ARG A 1 93 ? 9.667 -2.330 -0.635 1.00 96.12 93 ARG A CA 1
ATOM 637 C C . ARG A 1 93 ? 9.890 -1.595 0.677 1.00 96.12 93 ARG A C 1
ATOM 639 O O . ARG A 1 93 ? 11.009 -1.160 0.957 1.00 96.12 93 ARG A O 1
ATOM 646 N N . MET A 1 94 ? 8.863 -1.553 1.514 1.00 96.81 94 MET A N 1
ATOM 647 C CA . MET A 1 94 ? 8.952 -1.042 2.873 1.00 96.81 94 MET A CA 1
ATOM 648 C C . MET A 1 94 ? 9.197 -2.176 3.879 1.00 96.81 94 MET A C 1
ATOM 650 O O . MET A 1 94 ? 8.709 -3.287 3.678 1.00 96.81 94 MET A O 1
ATOM 654 N N . PRO A 1 95 ? 9.966 -1.923 4.951 1.00 96.06 95 PRO A N 1
ATOM 655 C CA . PRO A 1 95 ? 10.677 -0.680 5.256 1.00 96.06 95 PRO A CA 1
ATOM 656 C C . PRO A 1 95 ? 11.889 -0.449 4.333 1.00 96.06 95 PRO A C 1
ATOM 658 O O . PRO A 1 95 ? 12.628 -1.371 3.961 1.00 96.06 95 PRO A O 1
ATOM 661 N N . ALA A 1 96 ? 12.080 0.803 3.914 1.00 94.31 96 ALA A N 1
ATOM 662 C CA . ALA A 1 96 ? 13.228 1.225 3.118 1.00 94.31 96 ALA A CA 1
ATOM 663 C C . ALA A 1 96 ? 14.482 1.350 3.999 1.00 94.31 96 ALA A C 1
ATOM 665 O O . ALA A 1 96 ? 14.393 1.773 5.143 1.00 94.31 96 ALA A O 1
ATOM 666 N N . GLN A 1 97 ? 15.655 0.992 3.464 1.00 88.31 97 GLN A N 1
ATOM 667 C CA . GLN A 1 97 ? 16.925 1.221 4.173 1.00 88.31 97 GLN A CA 1
ATOM 668 C C . GLN A 1 97 ? 17.389 2.675 4.045 1.00 88.31 97 GLN A C 1
ATOM 670 O O . GLN A 1 97 ? 17.995 3.213 4.962 1.00 88.31 97 GLN A O 1
ATOM 675 N N . GLN A 1 98 ? 17.118 3.293 2.895 1.00 87.56 98 GLN A N 1
ATOM 676 C CA . GLN A 1 98 ? 17.446 4.681 2.599 1.00 87.56 98 GLN A CA 1
ATOM 677 C C . GLN A 1 98 ? 16.495 5.218 1.520 1.00 87.56 98 GLN A C 1
ATOM 679 O O . GLN A 1 98 ? 16.017 4.426 0.693 1.00 87.56 98 GLN A O 1
ATOM 684 N N . PRO A 1 99 ? 16.231 6.535 1.495 1.00 86.31 99 PRO A N 1
ATOM 685 C CA . PRO A 1 99 ? 15.556 7.184 0.380 1.00 86.31 99 PRO A CA 1
ATOM 686 C C . PRO A 1 99 ? 16.346 7.031 -0.926 1.00 86.31 99 PRO A C 1
ATOM 688 O O . PRO A 1 99 ? 17.566 6.869 -0.930 1.00 86.31 99 PRO A O 1
ATOM 691 N N . GLY A 1 100 ? 15.652 7.099 -2.056 1.00 87.44 100 GLY A N 1
ATOM 692 C CA . GLY A 1 100 ? 16.263 7.023 -3.379 1.00 87.44 100 GLY A CA 1
ATOM 693 C C . GLY A 1 100 ? 15.240 7.293 -4.475 1.00 87.44 100 GLY A C 1
ATOM 694 O O . GLY A 1 100 ? 14.073 7.547 -4.180 1.00 87.44 100 GLY A O 1
ATOM 695 N N . ALA A 1 101 ? 15.670 7.204 -5.738 1.00 90.94 101 ALA A N 1
ATOM 696 C CA . ALA A 1 101 ? 14.793 7.413 -6.894 1.00 90.94 101 ALA A CA 1
ATOM 697 C C . ALA A 1 101 ? 13.527 6.542 -6.827 1.00 90.94 101 ALA A C 1
ATOM 699 O O . ALA A 1 101 ? 12.423 7.021 -7.075 1.00 90.94 101 ALA A O 1
ATOM 700 N N . GLN A 1 102 ? 13.682 5.277 -6.433 1.00 92.88 102 GLN A N 1
ATOM 701 C CA . GLN A 1 102 ? 12.588 4.390 -6.053 1.00 92.88 102 GLN A CA 1
ATOM 702 C C . GLN A 1 102 ? 13.082 3.302 -5.104 1.00 92.88 102 GLN A C 1
ATOM 704 O O . GLN A 1 102 ? 14.251 2.915 -5.148 1.00 92.88 102 GLN A O 1
ATOM 709 N N . VAL A 1 103 ? 12.184 2.769 -4.278 1.00 93.88 103 VAL A N 1
ATOM 710 C CA . VAL A 1 103 ? 12.519 1.682 -3.355 1.00 93.88 103 VAL A CA 1
ATOM 711 C C . VAL A 1 103 ? 12.361 0.334 -4.074 1.00 93.88 103 VAL A C 1
ATOM 713 O O . VAL A 1 103 ? 11.247 -0.008 -4.484 1.00 93.88 103 VAL A O 1
ATOM 716 N N . PRO A 1 104 ? 13.445 -0.444 -4.265 1.00 92.06 104 PRO A N 1
ATOM 717 C CA . PRO A 1 104 ? 13.362 -1.730 -4.943 1.00 92.06 104 PRO A CA 1
ATOM 718 C C . PRO A 1 104 ? 12.679 -2.785 -4.066 1.00 92.06 104 PRO A C 1
ATOM 720 O O . PRO A 1 104 ? 12.682 -2.702 -2.834 1.00 92.06 104 PRO A O 1
ATOM 723 N N . LYS A 1 105 ? 12.140 -3.817 -4.723 1.00 92.31 105 LYS A N 1
ATOM 724 C CA . LYS A 1 105 ? 11.652 -5.031 -4.061 1.00 92.31 105 LYS A CA 1
ATOM 725 C C . LYS A 1 105 ? 12.804 -5.694 -3.301 1.00 92.31 105 LYS A C 1
ATOM 727 O O . LYS A 1 105 ? 13.877 -5.896 -3.869 1.00 92.31 105 LYS A O 1
ATOM 732 N N . LYS A 1 106 ? 12.576 -6.069 -2.045 1.00 93.38 106 LYS A N 1
ATOM 733 C CA . LYS A 1 106 ? 13.518 -6.854 -1.233 1.00 93.38 106 LYS A CA 1
ATOM 734 C C . LYS A 1 106 ? 12.804 -8.066 -0.644 1.00 93.38 106 LYS A C 1
ATOM 736 O O . LYS A 1 106 ? 11.611 -8.276 -0.862 1.00 93.38 106 LYS A O 1
ATOM 741 N N . LYS A 1 107 ? 13.549 -8.877 0.107 1.00 95.38 107 LYS A N 1
ATOM 742 C CA . LYS A 1 107 ? 12.963 -9.944 0.917 1.00 95.38 107 LYS A CA 1
ATOM 743 C C . LYS A 1 107 ? 12.008 -9.326 1.942 1.00 95.38 107 LYS A C 1
ATOM 745 O O . LYS A 1 107 ? 12.401 -8.423 2.675 1.00 95.38 107 LYS A O 1
ATOM 750 N N . VAL A 1 108 ? 10.781 -9.836 1.982 1.00 96.81 108 VAL A N 1
ATOM 751 C CA . VAL A 1 108 ? 9.788 -9.470 2.996 1.00 96.81 108 VAL A CA 1
ATOM 752 C C . VAL A 1 108 ? 10.290 -9.943 4.362 1.00 96.81 108 VAL A C 1
ATOM 754 O O . VAL A 1 108 ? 10.730 -11.088 4.495 1.00 96.81 108 VAL A O 1
ATOM 757 N N . ILE A 1 109 ? 10.276 -9.045 5.347 1.00 96.44 109 ILE A N 1
ATOM 758 C CA . ILE A 1 109 ? 10.785 -9.308 6.705 1.00 96.44 109 ILE A CA 1
ATOM 759 C C . ILE A 1 109 ? 9.677 -9.475 7.749 1.00 96.44 109 ILE A C 1
ATOM 761 O O . ILE A 1 109 ? 9.959 -9.978 8.830 1.00 96.44 109 ILE A O 1
ATOM 765 N N . TYR A 1 110 ? 8.450 -9.074 7.415 1.00 97.75 110 TYR A N 1
ATOM 766 C CA . TYR A 1 110 ? 7.264 -9.242 8.247 1.00 97.75 110 TYR A CA 1
ATOM 767 C C . TYR A 1 110 ? 6.432 -10.420 7.746 1.00 97.75 110 TYR A C 1
ATOM 769 O O . TYR A 1 110 ? 6.362 -10.698 6.548 1.00 97.75 110 TYR A O 1
ATOM 777 N N . THR A 1 111 ? 5.793 -11.124 8.664 1.00 98.25 111 THR A N 1
ATOM 778 C CA . THR A 1 111 ? 4.753 -12.101 8.345 1.00 98.25 111 THR A CA 1
ATOM 779 C C . THR A 1 111 ? 3.488 -11.398 7.850 1.00 98.25 111 THR A C 1
ATOM 781 O O . THR A 1 111 ? 3.286 -10.216 8.120 1.00 98.25 111 THR A O 1
ATOM 784 N N . GLN A 1 112 ? 2.597 -12.119 7.160 1.00 96.75 112 GLN A N 1
ATOM 785 C CA . GLN A 1 112 ? 1.326 -11.529 6.719 1.00 96.75 112 GLN A CA 1
ATOM 786 C C . GLN A 1 112 ? 0.502 -10.996 7.903 1.00 96.75 112 GLN A C 1
ATOM 788 O O . GLN A 1 112 ? -0.030 -9.902 7.816 1.00 96.75 112 GLN A O 1
ATOM 793 N N . ALA A 1 113 ? 0.490 -11.698 9.043 1.00 97.62 113 ALA A N 1
ATOM 794 C CA . ALA A 1 113 ? -0.215 -11.233 10.238 1.00 97.62 113 ALA A CA 1
ATOM 795 C C . ALA A 1 113 ? 0.338 -9.899 10.777 1.00 97.62 113 ALA A C 1
ATOM 797 O O . ALA A 1 113 ? -0.427 -9.031 11.184 1.00 97.62 113 ALA A O 1
ATOM 798 N N . GLU A 1 114 ? 1.660 -9.711 10.756 1.00 98.38 114 GLU A N 1
ATOM 799 C CA . GLU A 1 114 ? 2.294 -8.444 11.146 1.00 98.38 114 GLU A CA 1
ATOM 800 C C . GLU A 1 114 ? 2.012 -7.327 10.130 1.00 98.38 114 GLU A C 1
ATOM 802 O O . GLU A 1 114 ? 1.831 -6.173 10.515 1.00 98.38 114 GLU A O 1
ATOM 807 N N . ILE A 1 115 ? 1.941 -7.661 8.837 1.00 98.38 115 ILE A N 1
ATOM 808 C CA . ILE A 1 115 ? 1.543 -6.723 7.779 1.00 98.38 115 ILE A CA 1
ATOM 809 C C . ILE A 1 115 ? 0.099 -6.269 7.995 1.00 98.38 115 ILE A C 1
ATOM 811 O O . ILE A 1 115 ? -0.159 -5.069 7.976 1.00 98.38 115 ILE A O 1
ATOM 815 N N . ASP A 1 116 ? -0.817 -7.194 8.279 1.00 97.75 116 ASP A N 1
ATOM 816 C CA . ASP A 1 116 ? -2.226 -6.892 8.539 1.00 97.75 116 ASP A CA 1
ATOM 817 C C . ASP A 1 116 ? -2.381 -5.995 9.780 1.00 97.75 116 ASP A C 1
ATOM 819 O O . ASP A 1 116 ? -3.160 -5.041 9.775 1.00 97.75 116 ASP A O 1
ATOM 823 N N . GLN A 1 117 ? -1.590 -6.242 10.831 1.00 98.44 117 GLN A N 1
ATOM 824 C CA . GLN A 1 117 ? -1.533 -5.400 12.032 1.00 98.44 117 GLN A CA 1
ATOM 825 C C . GLN A 1 117 ? -1.010 -3.990 11.720 1.00 98.44 117 GLN A C 1
ATOM 827 O O . GLN A 1 117 ? -1.629 -2.995 12.102 1.00 98.44 117 GLN A O 1
ATOM 832 N N . LEU A 1 118 ? 0.106 -3.877 10.989 1.00 98.31 118 LEU A N 1
ATOM 833 C CA . LEU A 1 118 ? 0.643 -2.590 10.530 1.00 98.31 118 LEU A CA 1
ATOM 834 C C . LEU A 1 118 ? -0.382 -1.828 9.681 1.00 98.31 118 LEU A C 1
ATOM 836 O O . LEU A 1 118 ? -0.574 -0.624 9.869 1.00 98.31 118 LEU A O 1
ATOM 840 N N . ALA A 1 119 ? -1.059 -2.528 8.774 1.00 97.75 119 ALA A N 1
ATOM 841 C CA . ALA A 1 119 ? -2.065 -1.969 7.888 1.00 97.75 119 ALA A CA 1
ATOM 842 C C . ALA A 1 119 ? -3.293 -1.482 8.670 1.00 97.75 119 ALA A C 1
ATOM 844 O O . ALA A 1 119 ? -3.782 -0.382 8.406 1.00 97.75 119 ALA A O 1
ATOM 845 N N . ALA A 1 120 ? -3.740 -2.237 9.679 1.00 97.50 120 ALA A N 1
ATOM 846 C CA . ALA A 1 120 ? -4.806 -1.830 10.592 1.00 97.50 120 ALA A CA 1
ATOM 847 C C . ALA A 1 120 ? -4.431 -0.569 11.385 1.00 97.50 120 ALA A C 1
ATOM 849 O O . ALA A 1 120 ? -5.234 0.362 11.477 1.00 97.50 120 ALA A O 1
ATOM 850 N N . TYR A 1 121 ? -3.201 -0.496 11.909 1.00 97.94 121 TYR A N 1
ATOM 851 C CA . TYR A 1 121 ? -2.727 0.698 12.607 1.00 97.94 121 TYR A CA 1
ATOM 852 C C . TYR A 1 121 ? -2.703 1.922 11.687 1.00 97.94 121 TYR A C 1
ATOM 854 O O . TYR A 1 121 ? -3.265 2.954 12.044 1.00 97.94 121 TYR A O 1
ATOM 862 N N . VAL A 1 122 ? -2.124 1.822 10.490 1.00 97.56 122 VAL A N 1
ATOM 863 C CA . VAL A 1 122 ? -2.049 2.961 9.557 1.00 97.56 122 VAL A CA 1
ATOM 864 C C . VAL A 1 122 ? -3.438 3.387 9.072 1.00 97.56 122 VAL A C 1
ATOM 866 O O . VAL A 1 122 ? -3.719 4.583 9.017 1.00 97.56 122 VAL A O 1
ATOM 869 N N . ALA A 1 123 ? -4.344 2.441 8.813 1.00 96.62 123 ALA A N 1
ATOM 870 C CA . ALA A 1 123 ? -5.737 2.745 8.482 1.00 96.62 123 ALA A CA 1
ATOM 871 C C . ALA A 1 123 ? -6.485 3.460 9.625 1.00 96.62 123 ALA A C 1
ATOM 873 O O . ALA A 1 123 ? -7.405 4.232 9.367 1.00 96.62 123 ALA A O 1
ATOM 874 N N . SER A 1 124 ? -6.076 3.263 10.885 1.00 96.19 124 SER A N 1
ATOM 875 C CA . SER A 1 124 ? -6.646 3.992 12.028 1.00 96.19 124 SER A CA 1
ATOM 876 C C . SER A 1 124 ? -6.231 5.470 12.084 1.00 96.19 124 SER A C 1
ATOM 878 O O . SER A 1 124 ? -6.896 6.264 12.747 1.00 96.19 124 SER A O 1
ATOM 880 N N . LEU A 1 125 ? -5.161 5.860 11.377 1.00 96.00 125 LEU A N 1
ATOM 881 C CA . LEU A 1 125 ? -4.653 7.237 11.367 1.00 96.00 125 LEU A CA 1
ATOM 882 C C . LEU A 1 125 ? -5.469 8.163 10.454 1.00 96.00 125 LEU A C 1
ATOM 884 O O . LEU A 1 125 ? -5.447 9.378 10.638 1.00 96.00 125 LEU A O 1
ATOM 888 N N . GLY A 1 126 ? -6.186 7.614 9.471 1.00 95.19 126 GLY A N 1
ATOM 889 C CA . GLY A 1 126 ? -7.037 8.379 8.564 1.00 95.19 126 GLY A CA 1
ATOM 890 C C . GLY A 1 126 ? -7.688 7.516 7.484 1.00 95.19 126 GLY A C 1
ATOM 891 O O . GLY A 1 126 ? -7.206 6.432 7.165 1.00 95.19 126 GLY A O 1
ATOM 892 N N . ALA A 1 127 ? -8.777 8.020 6.899 1.00 93.62 127 ALA A N 1
ATOM 893 C CA . ALA A 1 127 ? -9.491 7.324 5.831 1.00 93.62 127 ALA A CA 1
ATOM 894 C C . ALA A 1 127 ? -8.626 7.205 4.568 1.00 93.62 127 ALA A C 1
ATOM 896 O O . ALA A 1 127 ? -8.050 8.193 4.117 1.00 93.62 127 ALA A O 1
ATOM 897 N N . GLY A 1 128 ? -8.580 6.009 3.988 1.00 94.75 128 GLY A N 1
ATOM 898 C CA . GLY A 1 128 ? -7.832 5.713 2.772 1.00 94.75 128 GLY A CA 1
ATOM 899 C C . GLY A 1 128 ? -8.269 4.387 2.147 1.00 94.75 128 GLY A C 1
ATOM 900 O O . GLY A 1 128 ? -9.148 3.714 2.697 1.00 94.75 128 GLY A O 1
ATOM 901 N N . PRO A 1 129 ? -7.678 3.997 1.007 1.00 96.38 129 PRO A N 1
ATOM 902 C CA . PRO A 1 129 ? -7.963 2.724 0.354 1.00 96.38 129 PRO A CA 1
ATOM 903 C C . PRO A 1 129 ? -7.742 1.524 1.285 1.00 96.38 129 PRO A C 1
ATOM 905 O O . PRO A 1 129 ? -6.703 1.398 1.934 1.00 96.38 129 PRO A O 1
ATOM 908 N N . ILE A 1 130 ? -8.723 0.627 1.343 1.00 95.44 130 ILE A N 1
ATOM 909 C CA . ILE A 1 130 ? -8.642 -0.585 2.162 1.00 95.44 130 ILE A CA 1
ATOM 910 C C . ILE A 1 130 ? -8.093 -1.760 1.354 1.00 95.44 130 ILE A C 1
ATOM 912 O O . ILE A 1 130 ? -8.365 -1.862 0.157 1.00 95.44 130 ILE A O 1
ATOM 916 N N . THR A 1 131 ? -7.352 -2.651 2.014 1.00 96.00 131 THR A N 1
ATOM 917 C CA . THR A 1 131 ? -6.925 -3.943 1.456 1.00 96.00 131 THR A CA 1
ATOM 918 C C . THR A 1 131 ? -8.135 -4.662 0.843 1.00 96.00 131 THR A C 1
ATOM 920 O O . THR A 1 131 ? -9.157 -4.817 1.525 1.00 96.00 131 THR A O 1
ATOM 923 N N . PRO A 1 132 ? -8.077 -5.063 -0.439 1.00 95.69 132 PRO A N 1
ATOM 924 C CA . PRO A 1 132 ? -9.213 -5.669 -1.107 1.00 95.69 132 PRO A CA 1
ATOM 925 C C . PRO A 1 132 ? -9.466 -7.079 -0.569 1.00 95.69 132 PRO A C 1
ATOM 927 O O . PRO A 1 132 ? -8.554 -7.801 -0.171 1.00 95.69 132 PRO A O 1
ATOM 930 N N . THR A 1 133 ? -10.728 -7.491 -0.595 1.00 94.44 133 THR A N 1
ATOM 931 C CA . THR A 1 133 ? -11.113 -8.870 -0.279 1.00 94.44 133 THR A CA 1
ATOM 932 C C . THR A 1 133 ? -10.736 -9.816 -1.417 1.00 94.44 133 THR A C 1
ATOM 934 O O . THR A 1 133 ? -10.721 -9.412 -2.580 1.00 94.44 133 THR A O 1
ATOM 937 N N . ASP A 1 134 ? -10.546 -11.103 -1.113 1.00 92.12 134 ASP A N 1
ATOM 938 C CA . ASP A 1 134 ? -10.225 -12.126 -2.123 1.00 92.12 134 ASP A CA 1
ATOM 939 C C . ASP A 1 134 ? -11.219 -12.139 -3.292 1.00 92.12 134 ASP A C 1
ATOM 941 O O . ASP A 1 134 ? -10.833 -12.312 -4.441 1.00 92.12 134 ASP A O 1
ATOM 945 N N . LYS A 1 135 ? -12.502 -11.874 -3.019 1.00 91.88 135 LYS A N 1
ATOM 946 C CA . LYS A 1 135 ? -13.549 -11.810 -4.049 1.00 91.88 135 LYS A CA 1
ATOM 947 C C . LYS A 1 135 ? -13.389 -10.634 -5.011 1.00 91.88 135 LYS A C 1
ATOM 949 O O . LYS A 1 135 ? -13.839 -10.728 -6.144 1.00 91.88 135 LYS A O 1
ATOM 954 N N . GLN A 1 136 ? -12.814 -9.519 -4.562 1.00 91.56 136 GLN A N 1
ATOM 955 C CA . GLN A 1 136 ? -12.604 -8.341 -5.410 1.00 91.56 136 GLN A CA 1
ATOM 956 C C . GLN A 1 136 ? -11.438 -8.529 -6.380 1.00 91.56 136 GLN A C 1
ATOM 958 O O . GLN A 1 136 ? -11.390 -7.849 -7.401 1.00 91.56 136 GLN A O 1
ATOM 963 N N . VAL A 1 137 ? -10.509 -9.430 -6.058 1.00 93.88 137 VAL A N 1
ATOM 964 C CA . VAL A 1 137 ? -9.281 -9.660 -6.831 1.00 93.88 137 VAL A CA 1
ATOM 965 C C . VAL A 1 137 ? -9.224 -11.053 -7.452 1.00 93.88 137 VAL A C 1
ATOM 967 O O . VAL A 1 137 ? -8.197 -11.423 -8.018 1.00 93.88 137 VAL A O 1
ATOM 970 N N . ASP A 1 138 ? -10.312 -11.821 -7.362 1.00 92.31 138 ASP A N 1
ATOM 971 C CA . ASP A 1 138 ? -10.438 -13.123 -8.007 1.00 92.31 138 ASP A CA 1
ATOM 972 C C . ASP A 1 138 ? -10.503 -12.938 -9.533 1.00 92.31 138 ASP A C 1
ATOM 974 O O . ASP A 1 138 ? -11.444 -12.322 -10.042 1.00 92.31 138 ASP A O 1
ATOM 978 N N . PRO A 1 139 ? -9.522 -13.452 -10.296 1.00 87.94 139 PRO A N 1
ATOM 979 C CA . PRO A 1 139 ? -9.551 -13.360 -11.749 1.00 87.94 139 PRO A CA 1
ATOM 980 C C . PRO A 1 139 ? -10.570 -14.320 -12.386 1.00 87.94 139 PRO A C 1
ATOM 982 O O . PRO A 1 139 ? -10.762 -14.281 -13.605 1.00 87.94 139 PRO A O 1
ATOM 985 N N . ALA A 1 140 ? -11.207 -15.212 -11.619 1.00 92.19 140 ALA A N 1
ATOM 986 C CA . ALA A 1 140 ? -12.182 -16.156 -12.146 1.00 92.19 140 ALA A CA 1
ATOM 987 C C . ALA A 1 140 ? -13.382 -15.428 -12.774 1.00 92.19 140 ALA A C 1
ATOM 989 O O . ALA A 1 140 ? -14.110 -14.682 -12.125 1.00 92.19 140 ALA A O 1
ATOM 990 N N . GLY A 1 141 ? -13.602 -15.673 -14.068 1.00 87.12 141 GLY A N 1
ATOM 991 C CA . GLY A 1 141 ? -14.679 -15.032 -14.827 1.00 87.12 141 GLY A CA 1
ATOM 992 C C . GLY A 1 141 ? -14.372 -13.606 -15.293 1.00 87.12 141 GLY A C 1
ATOM 993 O O . GLY A 1 141 ? -15.264 -12.954 -15.834 1.00 87.12 141 GLY A O 1
ATOM 994 N N . ALA A 1 142 ? -13.136 -13.123 -15.126 1.00 90.62 142 ALA A N 1
ATOM 995 C CA . ALA A 1 142 ? -12.719 -11.831 -15.657 1.00 90.62 142 ALA A CA 1
ATOM 996 C C . ALA A 1 142 ? -12.677 -11.825 -17.197 1.00 90.62 142 ALA A C 1
ATOM 998 O O . ALA A 1 142 ? -12.267 -12.797 -17.838 1.00 90.62 142 ALA A O 1
ATOM 999 N N . ASP A 1 143 ? -13.047 -10.691 -17.797 1.00 95.69 143 ASP A N 1
ATOM 1000 C CA . ASP A 1 143 ? -12.898 -10.458 -19.234 1.00 95.69 143 ASP A CA 1
ATOM 1001 C C . ASP A 1 143 ? -11.447 -10.074 -19.558 1.00 95.69 143 ASP A C 1
ATOM 1003 O O . ASP A 1 143 ? -11.036 -8.914 -19.459 1.00 95.69 143 ASP A O 1
ATOM 1007 N N . VAL A 1 144 ? -10.657 -11.076 -19.942 1.00 93.94 144 VAL A N 1
ATOM 1008 C CA . VAL A 1 144 ? -9.238 -10.911 -20.289 1.00 93.94 144 VAL A CA 1
ATOM 1009 C C . VAL A 1 144 ? -9.051 -10.030 -21.528 1.00 93.94 144 VAL A C 1
ATOM 1011 O O . VAL A 1 144 ? -8.056 -9.308 -21.615 1.00 93.94 144 VAL A O 1
ATOM 1014 N N . ALA A 1 145 ? -9.984 -10.056 -22.485 1.00 95.81 145 ALA A N 1
ATOM 1015 C CA . ALA A 1 145 ? -9.869 -9.260 -23.704 1.00 95.81 145 ALA A CA 1
ATOM 1016 C C . ALA A 1 145 ? -10.015 -7.768 -23.382 1.00 95.81 145 ALA A C 1
ATOM 1018 O O . ALA A 1 145 ? -9.140 -6.975 -23.748 1.00 95.81 145 ALA A O 1
ATOM 1019 N N . ASN A 1 146 ? -11.051 -7.419 -22.616 1.00 96.44 146 ASN A N 1
ATOM 1020 C CA . ASN A 1 146 ? -11.259 -6.066 -22.111 1.00 96.44 146 ASN A CA 1
ATOM 1021 C C . ASN A 1 146 ? -10.115 -5.628 -21.180 1.00 96.44 146 ASN A C 1
ATOM 1023 O O . ASN A 1 146 ? -9.559 -4.543 -21.343 1.00 96.44 146 ASN A O 1
ATOM 1027 N N . GLY A 1 147 ? -9.682 -6.490 -20.253 1.00 94.38 147 GLY A N 1
ATOM 1028 C CA . GLY A 1 147 ? -8.542 -6.208 -19.374 1.00 94.38 147 GLY A CA 1
ATOM 1029 C C . GLY A 1 147 ? -7.252 -5.917 -20.150 1.00 94.38 147 GLY A C 1
ATOM 1030 O O . GLY A 1 147 ? -6.522 -4.982 -19.825 1.00 94.38 147 GLY A O 1
ATOM 1031 N N . GLY A 1 148 ? -6.999 -6.657 -21.233 1.00 95.25 148 GLY A N 1
ATOM 1032 C CA . GLY A 1 148 ? -5.871 -6.411 -22.125 1.00 95.25 148 GLY A CA 1
ATOM 1033 C C . GLY A 1 148 ? -5.962 -5.068 -22.855 1.00 95.25 148 GLY A C 1
ATOM 1034 O O . GLY A 1 148 ? -4.941 -4.405 -23.036 1.00 95.25 148 GLY A O 1
ATOM 1035 N N . GLU A 1 149 ? -7.156 -4.644 -23.274 1.00 96.81 149 GLU A N 1
ATOM 1036 C CA . GLU A 1 149 ? -7.370 -3.322 -23.876 1.00 96.81 149 GLU A CA 1
ATOM 1037 C C . GLU A 1 149 ? -7.111 -2.193 -22.875 1.00 96.81 149 GLU A C 1
ATOM 1039 O O . GLU A 1 149 ? -6.349 -1.269 -23.174 1.00 96.81 149 GLU A O 1
ATOM 1044 N N . LEU A 1 150 ? -7.654 -2.311 -21.661 1.00 96.38 150 LEU A N 1
ATOM 1045 C CA . LEU A 1 150 ? -7.420 -1.350 -20.584 1.00 96.38 150 LEU A CA 1
ATOM 1046 C C . LEU A 1 150 ? -5.935 -1.258 -20.221 1.00 96.38 150 LEU A C 1
ATOM 1048 O O . LEU A 1 150 ? -5.409 -0.154 -20.083 1.00 96.38 150 LEU A O 1
ATOM 1052 N N . PHE A 1 151 ? -5.238 -2.391 -20.129 1.00 96.62 151 PHE A N 1
ATOM 1053 C CA . PHE A 1 151 ? -3.809 -2.419 -19.823 1.00 96.62 151 PHE A CA 1
ATOM 1054 C C . PHE A 1 151 ? -2.971 -1.726 -20.906 1.00 96.62 151 PHE A C 1
ATOM 1056 O O . PHE A 1 151 ? -2.090 -0.920 -20.597 1.00 96.62 151 PHE A O 1
ATOM 1063 N N . ARG A 1 152 ? -3.251 -1.995 -22.187 1.00 95.94 152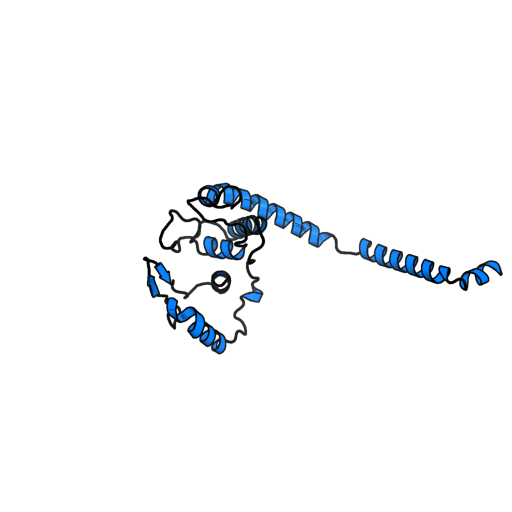 ARG A N 1
ATOM 1064 C CA . ARG A 1 152 ? -2.529 -1.361 -23.303 1.00 95.94 152 ARG A CA 1
ATOM 1065 C C . ARG A 1 152 ? -2.737 0.145 -23.350 1.00 95.94 152 ARG A C 1
ATOM 1067 O O . ARG A 1 152 ? -1.795 0.867 -23.661 1.00 95.94 152 ARG A O 1
ATOM 1074 N N . THR A 1 153 ? -3.940 0.596 -23.015 1.00 96.31 153 THR A N 1
ATOM 1075 C CA . THR A 1 153 ? -4.302 2.014 -23.033 1.00 96.31 153 THR A CA 1
ATOM 1076 C C . THR A 1 153 ? -3.721 2.778 -21.843 1.00 96.31 153 THR A C 1
ATOM 1078 O O . THR A 1 153 ? -3.288 3.911 -22.016 1.00 96.31 153 THR A O 1
ATOM 1081 N N . ASN A 1 154 ? -3.674 2.173 -20.649 1.00 96.62 154 ASN A N 1
ATOM 1082 C CA . ASN A 1 154 ? -3.371 2.905 -19.411 1.00 96.62 154 ASN A CA 1
ATOM 1083 C C . ASN A 1 154 ? -2.006 2.574 -18.783 1.00 96.62 154 ASN A C 1
ATOM 1085 O O . ASN A 1 154 ? -1.480 3.370 -18.011 1.00 96.62 154 ASN A O 1
ATOM 1089 N N . CYS A 1 155 ? -1.425 1.407 -19.076 1.00 96.81 155 CYS A N 1
ATOM 1090 C CA . CYS A 1 155 ? -0.281 0.882 -18.317 1.00 96.81 155 CYS A CA 1
ATOM 1091 C C . CYS A 1 155 ? 0.927 0.544 -19.200 1.00 96.81 155 CYS A C 1
ATOM 1093 O O . CYS A 1 155 ? 2.075 0.739 -18.787 1.00 96.81 155 CYS A O 1
ATOM 1095 N N . ALA A 1 156 ? 0.692 0.055 -20.421 1.00 96.69 156 ALA A N 1
ATOM 1096 C CA . ALA A 1 156 ? 1.744 -0.474 -21.293 1.00 96.69 156 ALA A CA 1
ATOM 1097 C C . ALA A 1 156 ? 2.792 0.568 -21.713 1.00 96.69 156 ALA A C 1
ATOM 1099 O O . ALA A 1 156 ? 3.920 0.190 -22.027 1.00 96.69 156 ALA A O 1
ATOM 1100 N N . GLN A 1 157 ? 2.457 1.862 -21.665 1.00 95.19 157 GLN A N 1
ATOM 1101 C CA . GLN A 1 157 ? 3.412 2.952 -21.901 1.00 95.19 157 GLN A CA 1
ATOM 1102 C C . GLN A 1 157 ? 4.626 2.900 -20.961 1.00 95.19 157 GLN A C 1
ATOM 1104 O O . GLN A 1 157 ? 5.721 3.293 -21.354 1.00 95.19 157 GLN A O 1
ATOM 1109 N N . CYS A 1 158 ? 4.439 2.393 -19.739 1.00 96.12 158 CYS A N 1
ATOM 1110 C CA . CYS A 1 158 ? 5.500 2.244 -18.748 1.00 96.12 158 CYS A CA 1
ATOM 1111 C C . CYS A 1 158 ? 5.873 0.770 -18.563 1.00 96.12 158 CYS A C 1
ATOM 1113 O O . CYS A 1 158 ? 7.050 0.424 -18.538 1.00 96.12 158 CYS A O 1
ATOM 1115 N N . HIS A 1 159 ? 4.877 -0.111 -18.456 1.00 97.31 159 HIS A N 1
ATOM 1116 C CA . HIS A 1 159 ? 5.089 -1.517 -18.116 1.00 97.31 159 HIS A CA 1
ATOM 1117 C C . HIS A 1 159 ? 5.331 -2.436 -19.317 1.00 97.31 159 HIS A C 1
ATOM 1119 O O . HIS A 1 159 ? 5.421 -3.643 -19.119 1.00 97.31 159 HIS A O 1
ATOM 1125 N N . ASN A 1 160 ? 5.475 -1.903 -20.536 1.00 95.38 160 ASN A N 1
ATOM 1126 C CA . ASN A 1 160 ? 5.543 -2.671 -21.786 1.00 95.38 160 ASN A CA 1
ATOM 1127 C C . ASN A 1 160 ? 4.214 -3.392 -22.108 1.00 95.38 160 ASN A C 1
ATOM 1129 O O . ASN A 1 160 ? 3.403 -3.672 -21.230 1.00 95.38 160 ASN A O 1
ATOM 1133 N N . PHE A 1 161 ? 3.986 -3.727 -23.379 1.00 92.31 161 PHE A N 1
ATOM 1134 C CA . PHE A 1 161 ? 2.797 -4.449 -23.854 1.00 92.31 161 PHE A CA 1
ATOM 1135 C C . PHE A 1 161 ? 2.580 -5.796 -23.147 1.00 92.31 161 PHE A C 1
ATOM 1137 O O . PHE A 1 161 ? 1.445 -6.226 -22.975 1.00 92.31 161 PHE A O 1
ATOM 1144 N N . THR A 1 162 ? 3.666 -6.455 -22.736 1.00 91.56 162 THR A N 1
ATOM 1145 C CA . THR A 1 162 ? 3.639 -7.759 -22.049 1.00 91.56 162 THR A CA 1
ATOM 1146 C C . THR A 1 162 ? 3.804 -7.659 -20.529 1.00 91.56 162 THR A C 1
ATOM 1148 O O . THR A 1 162 ? 3.943 -8.684 -19.872 1.00 91.56 162 THR A O 1
ATOM 1151 N N . GLY A 1 163 ? 3.812 -6.452 -19.951 1.00 95.44 163 GLY A N 1
ATOM 1152 C CA . GLY A 1 163 ? 3.995 -6.268 -18.506 1.00 95.44 163 GLY A CA 1
ATOM 1153 C C . GLY A 1 163 ? 5.444 -6.370 -18.023 1.00 95.44 163 GLY A C 1
ATOM 1154 O O . GLY A 1 163 ? 5.678 -6.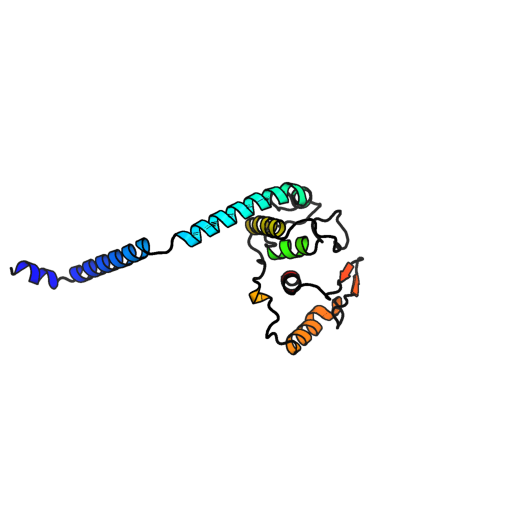334 -16.822 1.00 95.44 163 GLY A O 1
ATOM 1155 N N . LYS A 1 164 ? 6.422 -6.449 -18.934 1.00 96.31 164 LYS A N 1
ATOM 1156 C CA . LYS A 1 164 ? 7.849 -6.629 -18.616 1.00 96.31 164 LYS A CA 1
ATOM 1157 C C . LYS A 1 164 ? 8.563 -5.440 -17.981 1.00 96.31 164 LYS A C 1
ATOM 1159 O O . LYS A 1 164 ? 9.731 -5.562 -17.615 1.00 96.31 164 LYS A O 1
ATOM 1164 N N . GLY A 1 165 ? 7.884 -4.313 -17.821 1.00 95.38 165 GLY A N 1
ATOM 1165 C CA . GLY A 1 165 ? 8.501 -3.107 -17.291 1.00 95.38 165 GLY A CA 1
ATOM 1166 C C . GLY A 1 165 ? 9.344 -2.367 -18.328 1.00 95.38 165 GLY A C 1
ATOM 1167 O O . GLY A 1 165 ? 9.377 -2.704 -19.515 1.00 95.38 165 GLY A O 1
ATOM 1168 N N . GLY A 1 166 ? 10.030 -1.327 -17.866 1.00 94.56 166 GLY A N 1
ATOM 1169 C CA . GLY A 1 166 ? 10.811 -0.439 -18.719 1.00 94.56 166 GLY A CA 1
ATOM 1170 C C . GLY A 1 166 ? 11.562 0.622 -17.924 1.00 94.56 166 GLY A C 1
ATOM 1171 O O . GLY A 1 166 ? 11.227 0.914 -16.775 1.00 94.56 166 GLY A O 1
ATOM 1172 N N . ALA A 1 167 ? 12.596 1.199 -18.534 1.00 94.62 167 ALA A N 1
ATOM 1173 C CA . ALA A 1 167 ? 13.330 2.311 -17.940 1.00 94.62 167 ALA A CA 1
ATOM 1174 C C . ALA A 1 167 ? 12.465 3.582 -17.923 1.00 94.62 167 ALA A C 1
ATOM 1176 O O . ALA A 1 167 ? 11.762 3.871 -18.891 1.00 94.62 167 ALA A O 1
ATOM 1177 N N . LEU A 1 168 ? 12.541 4.343 -16.832 1.00 94.69 168 LEU A N 1
ATOM 1178 C CA . LEU A 1 168 ? 11.905 5.650 -16.676 1.00 94.69 168 LEU A CA 1
ATOM 1179 C C . LEU A 1 168 ? 12.979 6.725 -16.443 1.00 94.69 168 LEU A C 1
ATOM 1181 O O . LEU A 1 168 ? 14.173 6.439 -16.336 1.00 94.69 168 LEU A O 1
ATOM 1185 N N . THR A 1 169 ? 12.555 7.985 -16.385 1.00 92.88 169 THR A N 1
ATOM 1186 C CA . THR A 1 169 ? 13.444 9.118 -16.099 1.00 92.88 169 THR A CA 1
ATOM 1187 C C . THR A 1 169 ? 13.920 9.115 -14.642 1.00 92.88 169 THR A C 1
ATOM 1189 O O . THR A 1 169 ? 13.369 8.417 -13.787 1.00 92.88 169 THR A O 1
ATOM 1192 N N . GLU A 1 170 ? 14.965 9.893 -14.344 1.00 93.00 170 GLU A N 1
ATOM 1193 C CA . GLU A 1 170 ? 15.486 10.084 -12.979 1.00 93.00 170 GLU A CA 1
ATOM 1194 C C . GLU A 1 170 ? 15.903 8.784 -12.263 1.00 93.00 170 GLU A C 1
ATOM 1196 O O . GLU A 1 170 ? 15.743 8.640 -11.052 1.00 93.00 170 GLU A O 1
ATOM 1201 N N . GLY A 1 171 ? 16.414 7.801 -13.014 1.00 90.44 171 GLY A N 1
ATOM 1202 C CA . GLY A 1 171 ? 16.879 6.522 -12.463 1.00 90.44 171 GLY A CA 1
ATOM 1203 C C . GLY A 1 171 ? 15.761 5.592 -11.977 1.00 90.44 171 GLY A C 1
ATOM 1204 O O . GLY A 1 171 ? 16.040 4.593 -11.311 1.00 90.44 171 GLY A O 1
ATOM 1205 N N . LYS A 1 172 ? 14.500 5.905 -12.296 1.00 94.25 172 LYS A N 1
ATOM 1206 C CA . LYS A 1 172 ? 13.344 5.052 -12.013 1.00 94.25 172 LYS A CA 1
ATOM 1207 C C . LYS A 1 172 ? 13.161 3.989 -13.099 1.00 94.25 172 LYS A C 1
ATOM 1209 O O . LYS A 1 172 ? 13.689 4.087 -14.204 1.00 94.25 172 LYS A O 1
ATOM 1214 N N . TYR A 1 173 ? 12.374 2.971 -12.794 1.00 95.62 173 TYR A N 1
ATOM 1215 C CA . TYR A 1 173 ? 11.946 1.948 -13.736 1.00 95.62 173 TYR A CA 1
ATOM 1216 C C . TYR A 1 173 ? 10.563 1.420 -13.357 1.00 95.62 173 TYR A C 1
ATOM 1218 O O . TYR A 1 173 ? 10.243 1.250 -12.176 1.00 95.62 173 TYR A O 1
ATOM 1226 N N . ALA A 1 174 ? 9.760 1.115 -14.370 1.00 96.12 174 ALA A N 1
ATOM 1227 C CA . ALA A 1 174 ? 8.553 0.328 -14.205 1.00 96.12 174 ALA A CA 1
ATOM 1228 C C . ALA A 1 174 ? 8.963 -1.140 -13.988 1.00 96.12 174 ALA A C 1
ATOM 1230 O O . ALA A 1 174 ? 9.708 -1.679 -14.811 1.00 96.12 174 ALA A O 1
ATOM 1231 N N . PRO A 1 175 ? 8.549 -1.788 -12.886 1.00 94.94 175 PRO A N 1
ATOM 1232 C CA . PRO A 1 175 ? 8.894 -3.182 -12.625 1.00 94.94 175 PRO A CA 1
ATOM 1233 C C . PRO A 1 175 ? 8.171 -4.152 -13.571 1.00 94.94 175 PRO A C 1
ATOM 1235 O O . PRO A 1 175 ? 7.109 -3.827 -14.111 1.00 94.94 175 PRO A O 1
ATOM 1238 N N . ASP A 1 176 ? 8.736 -5.358 -13.705 1.00 95.19 176 ASP A N 1
ATOM 1239 C CA . ASP A 1 176 ? 8.047 -6.514 -14.292 1.00 95.19 176 ASP A CA 1
ATOM 1240 C C . ASP A 1 176 ? 6.818 -6.869 -13.435 1.00 95.19 176 ASP A C 1
ATOM 1242 O O . ASP A 1 176 ? 6.883 -6.873 -12.199 1.00 95.19 176 ASP A O 1
ATOM 1246 N N . LEU A 1 177 ? 5.697 -7.120 -14.103 1.00 95.56 177 LEU A N 1
ATOM 1247 C CA . LEU A 1 177 ? 4.411 -7.481 -13.515 1.00 95.56 177 LEU A CA 1
ATOM 1248 C C . LEU A 1 177 ? 4.187 -8.998 -13.481 1.00 95.56 177 LEU A C 1
ATOM 1250 O O . LEU A 1 177 ? 3.236 -9.461 -12.849 1.00 95.56 177 LEU A O 1
ATOM 1254 N N . GLU A 1 178 ? 5.045 -9.789 -14.128 1.00 93.31 178 GLU A N 1
ATOM 1255 C CA . GLU A 1 178 ? 4.940 -11.243 -14.091 1.00 93.31 178 GLU A CA 1
ATOM 1256 C C . GLU A 1 178 ? 5.126 -11.782 -12.661 1.00 93.31 178 GLU A C 1
ATOM 1258 O O . GLU A 1 178 ? 6.034 -11.395 -11.922 1.00 93.31 178 GLU A O 1
ATOM 1263 N N . GLY A 1 179 ? 4.236 -12.692 -12.255 1.00 90.44 179 GLY A N 1
ATOM 1264 C CA . GLY A 1 179 ? 4.271 -13.319 -10.931 1.00 90.44 179 GLY A CA 1
ATOM 1265 C C . GLY A 1 179 ? 3.850 -12.404 -9.774 1.00 90.44 179 GLY A C 1
ATOM 1266 O O . GLY A 1 179 ? 3.959 -12.803 -8.613 1.00 90.44 179 GLY A O 1
ATOM 1267 N N . VAL A 1 180 ? 3.365 -11.190 -10.052 1.00 94.00 180 VAL A N 1
ATOM 1268 C CA . VAL A 1 180 ? 2.734 -10.336 -9.040 1.00 94.00 180 VAL A CA 1
ATOM 1269 C C . VAL A 1 180 ? 1.315 -10.846 -8.776 1.00 94.00 180 VAL A C 1
ATOM 1271 O O . VAL A 1 180 ? 0.577 -11.170 -9.705 1.00 94.00 180 VAL A O 1
ATOM 1274 N N . SER A 1 181 ? 0.931 -10.950 -7.501 1.00 94.69 181 SER A N 1
ATOM 1275 C CA . SER A 1 181 ? -0.406 -11.421 -7.132 1.00 94.69 181 SER A CA 1
ATOM 1276 C C . SER A 1 181 ? -1.491 -10.441 -7.605 1.00 94.69 181 SER A C 1
ATOM 1278 O O . SER A 1 181 ? -1.254 -9.229 -7.598 1.00 94.69 181 SER A O 1
ATOM 1280 N N . PRO A 1 182 ? -2.706 -10.920 -7.940 1.00 94.94 182 PRO A N 1
ATOM 1281 C CA . PRO A 1 182 ? -3.830 -10.045 -8.278 1.00 94.94 182 PRO A CA 1
ATOM 1282 C C . PRO A 1 182 ? -4.115 -8.990 -7.201 1.00 94.94 182 PRO A C 1
ATOM 1284 O O . PRO A 1 182 ? -4.358 -7.834 -7.536 1.00 94.94 182 PRO A O 1
ATOM 1287 N N . LYS A 1 183 ? -3.981 -9.365 -5.917 1.00 96.00 183 LYS A N 1
ATOM 1288 C CA . LYS A 1 183 ? -4.080 -8.444 -4.774 1.00 96.00 183 LYS A CA 1
ATOM 1289 C C . LYS A 1 183 ? -3.109 -7.268 -4.902 1.00 96.00 183 LYS A C 1
ATOM 1291 O O . LYS A 1 183 ? -3.542 -6.124 -4.931 1.00 96.00 183 LYS A O 1
ATOM 1296 N N . HIS A 1 184 ? -1.816 -7.540 -5.077 1.00 96.44 184 HIS A N 1
ATOM 1297 C CA . HIS A 1 184 ? -0.819 -6.474 -5.178 1.00 96.44 184 HIS A CA 1
ATOM 1298 C C . HIS A 1 184 ? -0.945 -5.659 -6.476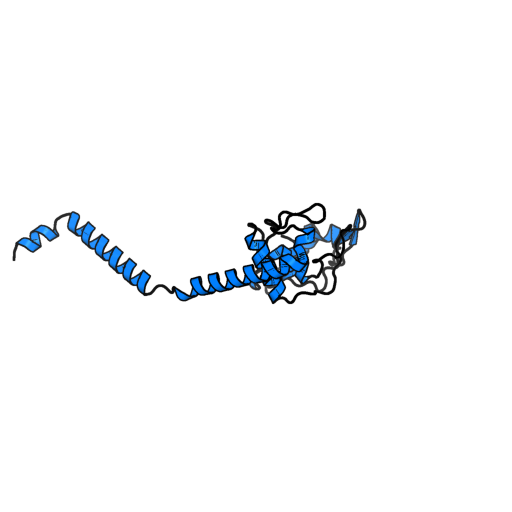 1.00 96.44 184 HIS A C 1
ATOM 1300 O O . HIS A 1 184 ? -0.590 -4.485 -6.478 1.00 96.44 184 HIS A O 1
ATOM 1306 N N . ILE A 1 185 ? -1.433 -6.244 -7.580 1.00 95.81 185 ILE A N 1
ATOM 1307 C CA . ILE A 1 185 ? -1.749 -5.470 -8.794 1.00 95.81 185 ILE A CA 1
ATOM 1308 C C . ILE A 1 185 ? -2.895 -4.494 -8.518 1.00 95.81 185 ILE A C 1
ATOM 1310 O O . ILE A 1 185 ? -2.789 -3.329 -8.887 1.00 95.81 185 ILE A O 1
ATOM 1314 N N . TYR A 1 186 ? -3.956 -4.947 -7.845 1.00 95.94 186 TYR A N 1
ATOM 1315 C CA . TYR A 1 186 ? -5.081 -4.100 -7.453 1.00 95.94 186 TYR A CA 1
ATOM 1316 C C . TYR A 1 186 ? -4.621 -2.941 -6.565 1.00 95.94 186 TYR A C 1
ATOM 1318 O O . TYR A 1 186 ? -4.882 -1.783 -6.869 1.00 95.94 186 TYR A O 1
ATOM 1326 N N . GLU A 1 187 ? -3.881 -3.240 -5.499 1.00 97.12 187 GLU A N 1
ATOM 1327 C CA . GLU A 1 187 ? -3.420 -2.232 -4.541 1.00 97.12 187 GLU A CA 1
ATOM 1328 C C . GLU A 1 187 ? -2.428 -1.236 -5.146 1.00 97.12 187 GLU A C 1
ATOM 1330 O O . GLU A 1 187 ? -2.405 -0.081 -4.736 1.00 97.12 187 GLU A O 1
ATOM 1335 N N . ALA A 1 188 ? -1.642 -1.643 -6.148 1.00 95.44 188 ALA A N 1
ATOM 1336 C CA . ALA A 1 188 ? -0.737 -0.744 -6.863 1.00 95.44 188 ALA A CA 1
ATOM 1337 C C . ALA A 1 188 ? -1.462 0.331 -7.694 1.00 95.44 188 ALA A C 1
ATOM 1339 O O . ALA A 1 188 ? -0.818 1.290 -8.119 1.00 95.44 188 ALA A O 1
ATOM 1340 N N . MET A 1 189 ? -2.759 0.156 -7.967 1.00 93.94 189 MET A N 1
ATOM 1341 C CA . MET A 1 189 ? -3.580 1.087 -8.750 1.00 93.94 189 MET A CA 1
ATOM 1342 C C . MET A 1 189 ? -4.411 2.050 -7.887 1.00 93.94 189 MET A C 1
ATOM 1344 O O . MET A 1 189 ? -5.088 2.910 -8.451 1.00 93.94 189 MET A O 1
ATOM 1348 N N . GLN A 1 190 ? -4.388 1.896 -6.558 1.00 85.00 190 GLN A N 1
ATOM 1349 C CA . GLN A 1 190 ? -5.144 2.718 -5.604 1.00 85.00 190 GLN A CA 1
ATOM 1350 C C . GLN A 1 190 ? -4.423 4.026 -5.273 1.00 85.00 190 GLN A C 1
ATOM 1352 O O . GLN A 1 190 ? -5.132 5.055 -5.198 1.00 85.00 190 GLN A O 1
#

Foldseek 3Di:
DCPVVVVVPDPVVVVVVVVVVCCVVVVVCVVPPPPPPVVVVVVVLVVLLVLLLVVCCPFPCVAQNSLQCGDPFHHRLAAQALLLLCLCQVQCQPPAPGDDPGRDRDDRPDDVSSSSSNRSNSCVRYHYDYQDDCVVLPCVPPDVVVVLVCCVVPPCVALNSQSCWADDPRRDIRHRPPPPGSRSVVSVVD

Organism: NCBI:txid2706086

InterPro domains:
  IPR006311 Twin-arginine translocation pathway, signal sequence [PS51318] (1-40)
  IPR009056 Cytochrome c-like domain [PF00034] (49-125)
  IPR009056 Cytochrome c-like domain [PF00034] (144-185)
  IPR009056 Cytochrome c-like domain [PS51007] (47-126)
  IPR009056 Cytochrome c-like domain [PS51007] (142-190)
  IPR009152 Cytochrome bc1 complex, cytochrome c subunit [NF050122] (8-190)
  IPR036909 Cytochrome c-like domain superfamily [G3DSA:1.10.760.10] (1-127)
  IPR036909 Cytochrome c-like domain superfamily [G3DSA:1.10.760.10] (128-190)
  IPR036909 Cytochrome c-like domain superfamily [SSF46626] (15-129)
  IPR036909 Cytochrome c-like domain superfamily [SSF46626] (125-189)
  IPR050597 Cytochrome c Oxidase Subunit [PTHR33751] (6-190)

Secondary structure (DSSP, 8-state):
-THHHHHTTSHHHHHHHHHHHHHHHHHHHHHHS-THHHHHHHHHHHHHHHHHHHHHHHHTHHHH-TTS---SSS---TT-HHHHHHHHHHTT-PSPSS--SS-------S-HHHHHHHHHHHHHHS--PPPPPGGGS--TT--HHHHHHHHHHHTHHHH-TTS--EE-STT-EEPP-TT--HHHHHHTT-

pLDDT: mean 90.23, std 11.4, range [49.84, 98.44]

Radius of gyration: 27.04 Å; chains: 1; bounding box: 88×31×56 Å

Sequence (190 aa):
MKKLSARRRHPLAAVVVLLLALAATGGLYAAFAPAGKAQADETAQSLAIEEGKKLYAVGCASCHGTGGQGTTDGPSLVGVGSAAVDFQVGTGRMPAQQPGAQVPKKKVIYTQAEIDQLAAYVASLGAGPITPTDKQVDPAGADVANGGELFRTNCAQCHNFTGKGGALTEGKYAPDLEGVSPKHIYEAMQ